Protein AF-A0A2A5B3Z5-F1 (afdb_monomer_lite)

Sequence (263 aa):
MESILREMRAYNIEHQILPGENTVINRILKHSVEMEPVYAELTSKLSECQQINLWDALLGVATFWNPEASKALREEKRKLFKLNREIAKCAKSLAMMIKERRDISEISGISAYEDYHFIHWVNRAGMKKPYYQVYVKKDINSLKSRFDLKYWPDNHEVVAAIGELAQENEVYETDSWTEELLSSSKCSTADYLRVILKAIEDRKENGPSAGLLPEGFRLSDNLLATLINCTLDLSSENLLSSENIKRSRQNIRDRKLAMKMED

Structure (mmCIF, N/CA/C/O backbone):
data_AF-A0A2A5B3Z5-F1
#
_entry.id   AF-A0A2A5B3Z5-F1
#
loop_
_atom_site.group_PDB
_atom_site.id
_atom_site.type_symbol
_atom_site.label_atom_id
_atom_site.label_alt_id
_atom_site.label_comp_id
_atom_site.label_asym_id
_atom_site.label_entity_id
_atom_site.label_seq_id
_atom_site.pdbx_PDB_ins_code
_atom_site.Cartn_x
_atom_site.Cartn_y
_atom_site.Cartn_z
_atom_site.occupancy
_atom_site.B_iso_or_equiv
_atom_site.auth_seq_id
_atom_site.auth_comp_id
_atom_site.auth_asym_id
_atom_site.auth_atom_id
_atom_site.pdbx_PDB_model_num
ATOM 1 N N . MET A 1 1 ? -23.734 -2.721 21.392 1.00 79.50 1 MET A N 1
ATOM 2 C CA . MET A 1 1 ? -22.390 -2.635 20.779 1.00 79.50 1 MET A CA 1
ATOM 3 C C . MET A 1 1 ? -21.788 -4.004 20.474 1.00 79.50 1 MET A C 1
ATOM 5 O O . MET A 1 1 ? -21.434 -4.229 19.329 1.00 79.50 1 MET A O 1
ATOM 9 N N . GLU A 1 2 ? -21.681 -4.933 21.434 1.00 89.12 2 GLU A N 1
ATOM 10 C CA . GLU A 1 2 ? -21.174 -6.291 21.136 1.00 89.12 2 GLU A CA 1
ATOM 11 C C . GLU A 1 2 ? -22.054 -7.039 20.111 1.00 89.12 2 GLU A C 1
ATOM 13 O O . GLU A 1 2 ? -21.542 -7.766 19.263 1.00 89.12 2 GLU A O 1
ATOM 18 N N . SER A 1 3 ? -23.373 -6.802 20.136 1.00 92.44 3 SER A N 1
ATOM 19 C CA . SER A 1 3 ? -24.327 -7.297 19.130 1.00 92.44 3 SER A CA 1
ATOM 20 C C . SER A 1 3 ? -23.938 -6.911 17.701 1.00 92.44 3 SER A C 1
ATOM 22 O O . SER A 1 3 ? -23.924 -7.777 16.836 1.00 92.44 3 SER A O 1
ATOM 24 N N . ILE A 1 4 ? -23.510 -5.661 17.485 1.00 93.06 4 ILE A N 1
ATOM 25 C CA . ILE A 1 4 ? -23.076 -5.152 16.175 1.00 93.06 4 ILE A CA 1
ATOM 26 C C . ILE A 1 4 ? -21.912 -5.992 15.640 1.00 93.06 4 ILE A C 1
ATOM 28 O O . ILE A 1 4 ? -21.943 -6.435 14.499 1.00 93.06 4 ILE A O 1
ATOM 32 N N . LEU A 1 5 ? -20.908 -6.291 16.473 1.00 94.19 5 LEU A N 1
ATOM 33 C CA . LEU A 1 5 ? -19.776 -7.134 16.065 1.00 94.19 5 LEU A CA 1
ATOM 34 C C . LEU A 1 5 ? -20.216 -8.564 15.712 1.00 94.19 5 LEU A C 1
ATOM 36 O O . LEU A 1 5 ? -19.692 -9.165 14.773 1.00 94.19 5 LEU A O 1
ATOM 40 N N . ARG A 1 6 ? -21.185 -9.118 16.449 1.00 95.94 6 ARG A N 1
ATOM 41 C CA . ARG A 1 6 ? -21.745 -10.450 16.170 1.00 95.94 6 ARG A CA 1
ATOM 42 C C . ARG A 1 6 ? -22.527 -10.467 14.854 1.00 95.94 6 ARG A C 1
ATOM 44 O O . ARG A 1 6 ? -22.373 -11.416 14.091 1.00 95.94 6 ARG A O 1
ATOM 51 N N . GLU A 1 7 ? -23.299 -9.422 14.577 1.00 95.81 7 GLU A N 1
ATOM 52 C CA . GLU A 1 7 ? -24.050 -9.244 13.331 1.00 95.81 7 GLU A CA 1
ATOM 53 C C . GLU A 1 7 ? -23.120 -9.047 12.130 1.00 95.81 7 GLU A C 1
ATOM 55 O O . GLU A 1 7 ? -23.255 -9.763 11.141 1.00 95.81 7 GLU A O 1
ATOM 60 N N . MET A 1 8 ? -22.111 -8.173 12.240 1.00 93.88 8 MET A N 1
ATOM 61 C CA . MET A 1 8 ? -21.090 -7.980 11.200 1.00 93.88 8 MET A CA 1
ATOM 62 C C . MET A 1 8 ? -20.370 -9.293 10.873 1.00 93.88 8 MET A C 1
ATOM 64 O O . MET A 1 8 ? -20.216 -9.654 9.707 1.00 93.88 8 MET A O 1
ATOM 68 N N . ARG A 1 9 ? -19.983 -10.066 11.898 1.00 96.62 9 ARG A N 1
ATOM 69 C CA . ARG A 1 9 ? -19.374 -11.387 11.695 1.00 96.62 9 ARG A CA 1
ATOM 70 C C . ARG A 1 9 ? -20.329 -12.363 11.008 1.00 96.62 9 ARG A C 1
ATOM 72 O O . ARG A 1 9 ? -19.894 -13.108 10.132 1.00 96.62 9 ARG A O 1
ATOM 79 N N . ALA A 1 10 ? -21.597 -12.407 11.419 1.00 96.31 10 ALA A N 1
ATOM 80 C CA . ALA A 1 10 ? -22.592 -13.289 10.811 1.00 96.31 10 ALA A CA 1
ATOM 81 C C . ALA A 1 10 ? -22.783 -12.956 9.324 1.00 96.31 10 ALA A C 1
ATOM 83 O O . ALA A 1 10 ? -22.694 -13.855 8.489 1.00 96.31 10 ALA A O 1
ATOM 84 N N . TYR A 1 11 ? -22.918 -11.668 9.003 1.00 95.69 11 TYR A N 1
ATOM 85 C CA . TYR A 1 11 ? -23.004 -11.167 7.635 1.00 95.69 11 TYR A CA 1
ATOM 86 C C . TYR 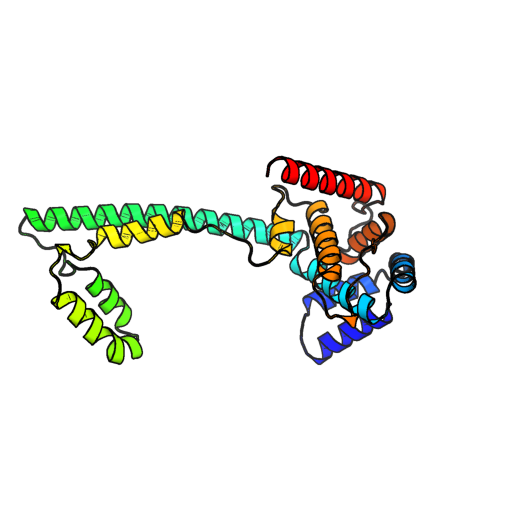A 1 11 ? -21.784 -11.573 6.794 1.00 95.69 11 TYR A C 1
ATOM 88 O O . TYR A 1 11 ? -21.941 -12.129 5.706 1.00 95.69 11 TYR A O 1
ATOM 96 N N . ASN A 1 12 ? -20.569 -11.374 7.319 1.00 96.00 12 ASN A N 1
ATOM 97 C CA . ASN A 1 12 ? -19.326 -11.743 6.637 1.00 96.00 12 ASN A CA 1
ATOM 98 C C . ASN A 1 12 ? -19.231 -13.254 6.360 1.00 96.00 12 ASN A C 1
ATOM 100 O O . ASN A 1 12 ? -18.762 -13.659 5.297 1.00 96.00 12 ASN A O 1
ATOM 104 N N . ILE A 1 13 ? -19.670 -14.097 7.304 1.00 96.19 13 ILE A N 1
ATOM 105 C CA . ILE A 1 13 ? -19.690 -15.560 7.140 1.00 96.19 13 ILE A CA 1
ATOM 106 C C . ILE A 1 13 ? -20.710 -15.977 6.078 1.00 96.19 13 ILE A C 1
ATOM 108 O O . ILE A 1 13 ? -20.376 -16.781 5.209 1.00 96.19 13 ILE A O 1
ATOM 112 N N . GLU A 1 14 ? -21.925 -15.431 6.136 1.00 97.25 14 GLU A N 1
ATOM 113 C CA . GLU A 1 14 ? -22.999 -15.727 5.182 1.00 97.25 14 GLU A CA 1
ATOM 114 C C . GLU A 1 14 ? -22.586 -15.390 3.743 1.00 97.25 14 GLU A C 1
ATOM 116 O O . GLU A 1 14 ? -22.799 -16.188 2.831 1.00 97.25 14 GLU A O 1
ATOM 121 N N . HIS A 1 15 ? -21.913 -14.252 3.553 1.00 96.12 15 HIS A N 1
ATOM 122 C CA . HIS A 1 15 ? -21.488 -13.765 2.239 1.00 96.12 15 HIS A CA 1
ATOM 123 C C . HIS A 1 15 ? -20.088 -14.240 1.821 1.00 96.12 15 HIS A C 1
ATOM 125 O O . HIS A 1 15 ? -19.652 -13.938 0.713 1.00 96.12 15 HIS A O 1
ATOM 131 N N . GLN A 1 16 ? -19.385 -14.994 2.674 1.00 94.69 16 GLN A N 1
ATOM 132 C CA . GLN A 1 16 ? -18.024 -15.495 2.433 1.00 94.69 16 GLN A CA 1
ATOM 133 C C . GLN A 1 16 ? -16.994 -14.390 2.139 1.00 94.69 16 GLN A C 1
ATOM 135 O O . GLN A 1 16 ? -16.102 -14.547 1.303 1.00 94.69 16 GLN A O 1
ATOM 140 N N . ILE A 1 17 ? -17.093 -13.270 2.855 1.00 94.44 17 ILE A N 1
ATOM 141 C CA . ILE A 1 17 ? -16.206 -12.111 2.708 1.00 94.44 17 ILE A CA 1
ATOM 142 C C . ILE A 1 17 ? -15.421 -11.833 3.995 1.00 94.44 17 ILE A C 1
ATOM 144 O O . ILE A 1 17 ? -15.750 -12.332 5.071 1.00 94.44 17 ILE A O 1
ATOM 148 N N . LEU A 1 18 ? -14.356 -11.033 3.867 1.00 92.62 18 LEU A N 1
ATOM 149 C CA . LEU A 1 18 ? -13.591 -10.449 4.980 1.00 92.62 18 LEU A CA 1
ATOM 150 C C . LEU A 1 18 ? -13.210 -11.452 6.102 1.00 92.62 18 LEU A C 1
ATOM 152 O O . LEU A 1 18 ? -13.419 -11.187 7.290 1.00 92.62 18 LEU A O 1
ATOM 156 N N . PRO A 1 19 ? -12.589 -12.608 5.776 1.00 93.19 19 PRO A N 1
ATOM 157 C CA . PRO A 1 19 ? -12.195 -13.598 6.786 1.00 93.19 19 PRO A CA 1
ATOM 158 C C . PRO A 1 19 ? -11.164 -13.054 7.793 1.00 93.19 19 PRO A C 1
ATOM 160 O O . PRO A 1 19 ? -11.113 -13.504 8.942 1.00 93.19 19 PRO A O 1
ATOM 163 N N . GLY A 1 20 ? -10.361 -12.067 7.380 1.00 93.56 20 GLY A N 1
ATOM 164 C CA . GLY A 1 20 ? -9.430 -11.359 8.257 1.00 93.56 20 GLY A CA 1
ATOM 165 C C . GLY A 1 20 ? -10.151 -10.579 9.359 1.00 93.56 20 GLY A C 1
ATOM 166 O O . GLY A 1 20 ? -9.833 -10.753 10.535 1.00 93.56 20 GLY A O 1
ATOM 167 N N . GLU A 1 21 ? -11.198 -9.829 9.011 1.00 95.62 21 GLU A N 1
ATOM 168 C CA . GLU A 1 21 ? -12.002 -9.104 9.999 1.00 95.62 21 GLU A CA 1
ATOM 169 C C . GLU A 1 21 ? -12.710 -10.057 10.955 1.00 95.62 21 GLU A C 1
ATOM 171 O O . GLU A 1 21 ? -12.712 -9.824 12.159 1.00 95.62 21 GLU A O 1
ATOM 176 N N . ASN A 1 22 ? -13.218 -11.192 10.465 1.00 96.12 22 ASN A N 1
ATOM 177 C CA . ASN A 1 22 ? -13.805 -12.220 11.331 1.00 96.12 22 ASN A CA 1
ATOM 178 C C . ASN A 1 22 ? -12.811 -12.729 12.387 1.00 96.12 22 ASN A C 1
ATOM 180 O O . ASN A 1 22 ? -13.204 -13.027 13.516 1.00 96.12 22 ASN A O 1
ATOM 184 N N . THR A 1 23 ? -11.521 -12.802 12.047 1.00 95.69 23 THR A N 1
ATOM 185 C CA . THR A 1 23 ? -10.463 -13.169 12.998 1.00 95.69 23 THR A CA 1
ATOM 186 C C . THR A 1 23 ? -10.298 -12.098 14.074 1.00 95.69 23 THR A C 1
ATOM 188 O O . THR A 1 23 ? -10.233 -12.432 15.258 1.00 95.69 23 THR A O 1
ATOM 191 N N . VAL A 1 24 ? -10.290 -10.820 13.689 1.00 96.38 24 VAL A N 1
ATOM 192 C CA . VAL A 1 24 ? -10.236 -9.695 14.634 1.00 96.38 24 VAL A CA 1
ATOM 193 C C . VAL A 1 24 ? -11.479 -9.669 15.525 1.00 96.38 24 VAL A C 1
ATOM 195 O O . VAL A 1 24 ? -11.344 -9.589 16.744 1.00 96.38 24 VAL A O 1
ATOM 198 N N . ILE A 1 25 ? -12.678 -9.815 14.955 1.00 96.62 25 ILE A N 1
ATOM 199 C CA . ILE A 1 25 ? -13.934 -9.854 15.714 1.00 96.62 25 ILE A CA 1
ATOM 200 C C . ILE A 1 25 ? -13.886 -10.970 16.761 1.00 96.62 25 ILE A C 1
ATOM 202 O O . ILE A 1 25 ? -14.224 -10.740 17.918 1.00 96.62 25 ILE A O 1
ATOM 206 N N . ASN A 1 26 ? -13.414 -12.166 16.399 1.00 95.81 26 ASN A N 1
ATOM 207 C CA . ASN A 1 26 ? -13.285 -13.268 17.353 1.00 95.81 26 ASN A CA 1
ATOM 208 C C . ASN A 1 26 ? -12.329 -12.944 18.512 1.00 95.81 26 ASN A C 1
ATOM 210 O O . ASN A 1 26 ? -12.625 -13.316 19.646 1.00 95.81 26 ASN A O 1
ATOM 214 N N . ARG A 1 27 ? -11.214 -12.245 18.255 1.00 94.75 27 ARG A N 1
ATOM 215 C CA . ARG A 1 27 ? -10.295 -11.785 19.315 1.00 94.75 27 ARG A CA 1
ATOM 216 C C . ARG A 1 27 ? -10.983 -10.791 20.244 1.00 94.75 27 ARG A C 1
ATOM 218 O O . ARG A 1 27 ? -10.942 -10.969 21.454 1.00 94.75 27 ARG A O 1
ATOM 225 N N . ILE A 1 28 ? -11.673 -9.800 19.683 1.00 95.69 28 ILE A N 1
ATOM 226 C CA . ILE A 1 28 ? -12.411 -8.798 20.460 1.00 95.69 28 ILE A CA 1
ATOM 227 C C . ILE A 1 28 ? -13.493 -9.468 21.325 1.00 95.69 28 ILE A C 1
ATOM 229 O O . ILE A 1 28 ? -13.596 -9.180 22.512 1.00 95.69 28 ILE A O 1
ATOM 233 N N . LEU A 1 29 ? -14.269 -10.399 20.757 1.00 95.00 29 LEU A N 1
ATOM 234 C CA . LEU A 1 29 ? -15.324 -11.121 21.478 1.00 95.00 29 LEU A CA 1
ATOM 235 C C . LEU A 1 29 ? -14.780 -12.063 22.562 1.00 95.00 29 LEU A C 1
ATOM 237 O O . LEU A 1 29 ? -15.486 -12.342 23.526 1.00 95.00 29 LEU A O 1
ATOM 241 N N . LYS A 1 30 ? -13.548 -12.564 22.418 1.00 95.38 30 LYS A N 1
ATOM 242 C CA . LYS A 1 30 ? -12.872 -13.359 23.454 1.00 95.38 30 LYS A CA 1
ATOM 243 C C . LYS A 1 30 ? -12.512 -12.509 24.680 1.00 95.38 30 LYS A C 1
ATOM 245 O O . LYS A 1 30 ? -12.544 -13.032 25.788 1.00 95.38 30 LYS A O 1
ATOM 250 N N . HIS A 1 31 ? -12.220 -11.225 24.472 1.00 93.50 31 HIS A N 1
ATOM 251 C CA . HIS A 1 31 ? -11.896 -10.230 25.505 1.00 93.50 31 HIS A CA 1
ATOM 252 C C . HIS A 1 31 ? -13.101 -9.330 25.830 1.00 93.50 31 HIS A C 1
ATOM 254 O O . HIS A 1 31 ? -12.982 -8.112 25.971 1.00 93.50 31 HIS A O 1
ATOM 260 N N . SER A 1 32 ? -14.309 -9.908 25.865 1.00 91.19 32 SER A N 1
ATOM 261 C CA . SER A 1 32 ? -15.554 -9.138 26.004 1.00 91.19 32 SER A CA 1
ATOM 262 C C . SER A 1 32 ? -15.628 -8.356 27.318 1.00 91.19 32 SER A C 1
ATOM 264 O O . SER A 1 32 ? -16.177 -7.257 27.336 1.00 91.19 32 SER A O 1
ATOM 266 N N . VAL A 1 33 ? -15.059 -8.903 28.398 1.00 92.81 33 VAL A N 1
ATOM 267 C CA . VAL A 1 33 ? -15.039 -8.273 29.727 1.00 92.81 33 VAL A CA 1
ATOM 268 C C . VAL A 1 33 ? -14.140 -7.040 29.714 1.00 92.81 33 VAL A C 1
ATOM 270 O O . VAL A 1 33 ? -14.543 -5.969 30.156 1.00 92.81 33 VAL A O 1
ATOM 273 N N . GLU A 1 34 ? -12.942 -7.154 29.144 1.00 93.88 34 GLU A N 1
ATOM 274 C CA . GLU A 1 34 ? -12.013 -6.035 28.992 1.00 93.88 34 GLU A CA 1
ATOM 275 C C . GLU A 1 34 ? -12.595 -4.937 28.094 1.00 93.88 34 GLU A C 1
ATOM 277 O O . GLU A 1 34 ? -12.359 -3.752 28.330 1.00 93.88 34 GLU A O 1
ATOM 282 N N . MET A 1 35 ? -13.379 -5.321 27.083 1.00 95.25 35 MET A N 1
ATOM 283 C CA . MET A 1 35 ? -13.998 -4.416 26.113 1.00 95.25 35 MET A CA 1
ATOM 284 C C . MET A 1 35 ? -15.285 -3.736 26.601 1.00 95.25 35 MET A C 1
ATOM 286 O O . MET A 1 35 ? -15.705 -2.748 25.993 1.00 95.25 35 MET A O 1
ATOM 290 N N . GLU A 1 36 ? -15.895 -4.194 27.695 1.00 94.75 36 GLU A N 1
ATOM 291 C CA . GLU A 1 36 ? -17.110 -3.605 28.274 1.00 94.75 36 GLU A CA 1
ATOM 292 C C . GLU A 1 36 ? -17.041 -2.071 28.436 1.00 94.75 36 GLU A C 1
ATOM 294 O O . GLU A 1 36 ? -17.930 -1.379 27.922 1.00 94.75 36 GLU A O 1
ATOM 299 N N . PRO A 1 37 ? -15.992 -1.480 29.049 1.00 94.25 37 PRO A N 1
ATOM 300 C CA . PRO A 1 37 ? -15.905 -0.029 29.173 1.00 94.25 37 PRO A CA 1
ATOM 301 C C . PRO A 1 37 ? -15.782 0.677 27.813 1.00 94.25 37 PRO A C 1
ATOM 303 O O . PRO A 1 37 ? -16.323 1.772 27.650 1.00 94.25 37 PRO A O 1
ATOM 306 N N . VAL A 1 38 ? -15.137 0.053 26.816 1.00 94.94 38 VAL A N 1
ATOM 307 C CA . VAL A 1 38 ? -15.048 0.596 25.447 1.00 94.94 38 VAL A CA 1
ATOM 308 C C . VAL A 1 38 ? -16.441 0.648 24.823 1.00 94.94 38 VAL A C 1
ATOM 310 O O . VAL A 1 38 ? -16.845 1.679 24.286 1.00 94.94 38 VAL A O 1
ATOM 313 N N . TYR A 1 39 ? -17.207 -0.437 24.937 1.00 94.81 39 TYR A N 1
ATOM 314 C CA . TYR A 1 39 ? -18.579 -0.499 24.442 1.00 94.81 39 TYR A CA 1
ATOM 315 C C . TYR A 1 39 ? -19.486 0.534 25.113 1.00 94.81 39 TYR A C 1
ATOM 317 O O . TYR A 1 39 ? -20.298 1.159 24.427 1.00 94.81 39 TYR A O 1
ATOM 325 N N . ALA A 1 40 ? -19.336 0.750 26.421 1.00 94.62 40 ALA A N 1
ATOM 326 C CA . ALA A 1 40 ? -20.101 1.749 27.160 1.00 94.62 40 ALA A CA 1
ATOM 327 C C . ALA A 1 40 ? -19.778 3.188 26.705 1.00 94.62 40 ALA A C 1
ATOM 329 O O . ALA A 1 40 ? -20.692 3.974 26.439 1.00 94.62 40 ALA A O 1
ATOM 330 N N . GLU A 1 41 ? -18.494 3.539 26.542 1.00 93.75 41 GLU A N 1
ATOM 331 C CA . GLU A 1 41 ? -18.095 4.867 26.042 1.00 93.75 41 GLU A CA 1
ATOM 332 C C . GLU A 1 41 ? -18.602 5.105 24.613 1.00 93.75 41 GLU A C 1
ATOM 334 O O . GLU A 1 41 ? -19.121 6.179 24.315 1.00 93.75 41 GLU A O 1
ATOM 339 N N . LEU A 1 42 ? -18.505 4.108 23.734 1.00 93.94 42 LEU A N 1
ATOM 340 C CA . LEU A 1 42 ? -18.994 4.239 22.364 1.00 93.94 42 LEU A CA 1
ATOM 341 C C . LEU A 1 42 ? -20.521 4.371 22.309 1.00 93.94 42 LEU A C 1
ATOM 343 O O . LEU A 1 42 ? -21.024 5.263 21.631 1.00 93.94 42 LEU A O 1
ATOM 347 N N . THR A 1 43 ? -21.255 3.558 23.074 1.00 94.12 43 THR A N 1
ATOM 348 C CA . THR A 1 43 ? -22.729 3.603 23.106 1.00 94.12 43 THR A CA 1
ATOM 349 C C . THR A 1 43 ? -23.250 4.924 23.677 1.00 94.12 43 THR A C 1
ATOM 351 O O . THR A 1 43 ? -24.266 5.436 23.218 1.00 94.12 43 THR A O 1
ATOM 354 N N . SER A 1 44 ? -22.546 5.510 24.651 1.00 94.44 44 SER A N 1
ATOM 355 C CA . SER A 1 44 ? -22.924 6.809 25.232 1.00 94.44 44 SER A CA 1
ATOM 356 C C . SER A 1 44 ? -22.637 8.009 24.323 1.00 94.44 44 SER A C 1
ATOM 358 O O . SER A 1 44 ? -23.235 9.066 24.516 1.00 94.44 44 SER A O 1
ATOM 360 N N . LYS A 1 45 ? -21.732 7.871 23.344 1.00 94.31 45 LYS A N 1
ATOM 361 C CA . LYS A 1 45 ? -21.285 8.978 22.481 1.00 94.31 45 LYS A CA 1
ATOM 362 C C . LYS A 1 45 ? -21.787 8.902 21.043 1.00 94.31 45 LYS A C 1
ATOM 364 O O . LYS A 1 45 ? -21.759 9.927 20.366 1.00 94.31 45 LYS A O 1
ATOM 369 N N . LEU A 1 46 ? -22.177 7.722 20.562 1.00 95.38 46 LEU A N 1
ATOM 370 C CA . LEU A 1 46 ? -22.453 7.468 19.147 1.00 95.38 46 LEU A CA 1
ATOM 371 C C . LEU A 1 46 ? -23.806 6.786 18.938 1.00 95.38 46 LEU A C 1
ATOM 373 O O . LEU A 1 46 ? -24.176 5.873 19.678 1.00 95.38 46 LEU A O 1
ATOM 377 N N . SER A 1 47 ? -24.503 7.171 17.868 1.00 94.44 47 SER A N 1
ATOM 378 C CA . SER A 1 47 ? -25.665 6.435 17.359 1.00 94.44 47 SER A CA 1
ATOM 379 C C . SER A 1 47 ? -25.253 5.084 16.770 1.00 94.44 47 SER A C 1
ATOM 381 O O . SER A 1 47 ? -24.095 4.875 16.420 1.00 94.44 47 SER A O 1
ATOM 383 N N . GLU A 1 48 ? -26.196 4.163 16.590 1.00 92.81 48 GLU A N 1
ATOM 384 C CA . GLU A 1 48 ? -25.911 2.841 16.017 1.00 92.81 48 GLU A CA 1
ATOM 385 C C . GLU A 1 48 ? -25.268 2.910 14.617 1.00 92.81 48 GLU A C 1
ATOM 387 O O . GLU A 1 48 ? -24.280 2.228 14.355 1.00 92.81 48 GLU A O 1
ATOM 392 N N . CYS A 1 49 ? -25.732 3.810 13.742 1.00 92.62 49 CYS A N 1
ATOM 393 C CA . CYS A 1 49 ? -25.118 4.021 12.423 1.00 92.62 49 CYS A CA 1
ATOM 394 C C . CYS A 1 49 ? -23.662 4.510 12.526 1.00 92.62 49 CYS A C 1
ATOM 396 O O . CYS A 1 49 ? -22.800 4.072 11.764 1.00 92.62 49 CYS A O 1
ATOM 398 N N . GLN A 1 50 ? -23.370 5.394 13.484 1.00 94.94 50 GLN A N 1
ATOM 399 C CA . GLN A 1 50 ? -22.011 5.875 13.751 1.00 94.94 50 GLN A CA 1
ATOM 400 C C . GLN A 1 50 ? -21.124 4.777 14.351 1.00 94.94 50 GLN A C 1
ATOM 402 O O . GLN A 1 50 ? -19.946 4.679 14.017 1.00 94.94 50 GLN A O 1
ATOM 407 N N . GLN A 1 51 ? -21.693 3.931 15.211 1.00 94.50 51 GLN A N 1
ATOM 408 C CA . GLN A 1 51 ? -21.026 2.765 15.784 1.00 94.50 51 GLN A CA 1
ATOM 409 C C . GLN A 1 51 ? -20.626 1.757 14.698 1.00 94.50 51 GLN A C 1
ATOM 411 O O . GLN A 1 51 ? -19.483 1.306 14.694 1.00 94.50 51 GLN A O 1
ATOM 416 N N . ILE A 1 52 ? -21.528 1.444 13.760 1.00 93.69 52 ILE A N 1
ATOM 417 C CA . ILE A 1 52 ? -21.249 0.566 12.610 1.00 93.69 52 ILE A CA 1
ATOM 418 C C . ILE A 1 52 ? -20.130 1.159 11.747 1.00 93.69 52 ILE A C 1
ATOM 420 O O . ILE A 1 52 ? -19.155 0.474 11.450 1.00 93.69 52 ILE A O 1
ATOM 424 N N . ASN A 1 53 ? -20.229 2.447 11.401 1.00 94.31 53 ASN A N 1
ATOM 425 C CA . ASN A 1 53 ? -19.226 3.133 10.583 1.00 94.31 53 ASN A CA 1
ATOM 426 C C . ASN A 1 53 ? -17.836 3.163 11.250 1.00 94.31 53 ASN A C 1
ATOM 428 O O . ASN A 1 53 ? -16.814 3.007 10.582 1.00 94.31 53 ASN A O 1
ATOM 432 N N . LEU A 1 54 ? -17.784 3.344 12.574 1.00 95.12 54 LEU A N 1
ATOM 433 C CA . LEU A 1 54 ? -16.535 3.275 13.327 1.00 95.12 54 LEU A CA 1
ATOM 434 C C . LEU A 1 54 ? -15.971 1.849 13.355 1.00 95.12 54 LEU A C 1
ATOM 436 O O . LEU A 1 54 ? -14.769 1.680 13.166 1.00 95.12 54 LEU A O 1
ATOM 440 N N . TRP A 1 55 ? -16.805 0.831 13.584 1.00 94.75 55 TRP A N 1
ATOM 441 C CA . TRP A 1 55 ? -16.342 -0.558 13.616 1.00 94.75 55 TRP A CA 1
ATOM 442 C C . TRP A 1 55 ? -15.819 -1.038 12.271 1.00 94.75 55 TRP A C 1
ATOM 444 O O . TRP A 1 55 ? -14.768 -1.669 12.254 1.00 94.75 55 TRP A O 1
ATOM 454 N N . ASP A 1 56 ? -16.480 -0.687 11.170 1.00 93.75 56 ASP A N 1
ATOM 455 C CA . ASP A 1 56 ? -15.981 -0.922 9.810 1.00 93.75 56 ASP A CA 1
ATOM 456 C C . ASP A 1 56 ? -14.540 -0.402 9.653 1.00 93.75 56 ASP A C 1
ATOM 458 O O . ASP A 1 56 ? -13.631 -1.129 9.255 1.00 93.75 56 ASP A O 1
ATOM 462 N N . ALA A 1 57 ? -14.283 0.829 10.107 1.00 94.81 57 ALA A N 1
ATOM 463 C CA . ALA A 1 57 ? -12.943 1.402 10.079 1.00 94.81 57 ALA A CA 1
ATOM 464 C C . ALA A 1 57 ? -11.954 0.658 10.993 1.00 94.81 57 ALA A C 1
ATOM 466 O O . ALA A 1 57 ? -10.854 0.311 10.569 1.00 94.81 57 ALA A O 1
ATOM 467 N N . LEU A 1 58 ? -12.324 0.409 12.252 1.00 95.56 58 LEU A N 1
ATOM 468 C CA . LEU A 1 58 ? -11.432 -0.205 13.239 1.00 95.56 58 LEU A CA 1
ATOM 469 C C . LEU A 1 58 ? -11.085 -1.658 12.896 1.00 95.56 58 LEU A C 1
ATOM 471 O O . LEU A 1 58 ? -9.940 -2.069 13.091 1.00 95.56 58 LEU A O 1
ATOM 475 N N . LEU A 1 59 ? -12.044 -2.427 12.376 1.00 96.06 59 LEU A N 1
ATOM 476 C CA . LEU A 1 59 ? -11.824 -3.800 11.925 1.00 96.06 59 LEU A CA 1
ATOM 477 C C . LEU A 1 59 ? -10.933 -3.833 10.683 1.00 96.06 59 LEU A C 1
ATOM 479 O O . LEU A 1 59 ? -9.995 -4.634 10.648 1.00 96.06 59 LEU A O 1
ATOM 483 N N . GLY A 1 60 ? -11.144 -2.920 9.731 1.00 94.50 60 GLY A N 1
ATOM 484 C CA . GLY A 1 60 ? -10.251 -2.744 8.588 1.00 94.50 60 GLY A CA 1
ATOM 485 C C . GLY A 1 60 ? -8.818 -2.431 9.029 1.00 94.50 60 GLY A C 1
ATOM 486 O O . GLY A 1 60 ? -7.884 -3.141 8.654 1.00 94.50 60 GLY A O 1
ATOM 487 N N . VAL A 1 61 ? -8.635 -1.440 9.911 1.00 95.88 61 VAL A N 1
ATOM 488 C CA . VAL A 1 61 ? -7.319 -1.069 10.468 1.00 95.88 61 VAL A CA 1
ATOM 489 C C . VAL A 1 61 ? -6.640 -2.251 11.165 1.00 95.88 61 VAL A C 1
ATOM 491 O O . VAL A 1 61 ? -5.483 -2.559 10.873 1.00 95.88 61 VAL A O 1
ATOM 494 N N . ALA A 1 62 ? -7.356 -2.959 12.039 1.00 95.62 62 ALA A N 1
ATOM 495 C CA . ALA A 1 62 ? -6.841 -4.130 12.748 1.00 95.62 62 ALA A CA 1
ATOM 496 C C . ALA A 1 62 ? -6.484 -5.300 11.819 1.00 95.62 62 ALA A C 1
ATOM 498 O O . ALA A 1 62 ? -5.574 -6.082 12.108 1.00 95.62 62 ALA A O 1
ATOM 499 N N . THR A 1 63 ? -7.184 -5.423 10.696 1.00 94.88 63 THR A N 1
ATOM 500 C CA . THR A 1 63 ? -6.973 -6.512 9.744 1.00 94.88 63 THR A CA 1
ATOM 501 C C . THR A 1 63 ? -5.802 -6.224 8.812 1.00 94.88 63 THR A C 1
ATOM 503 O O . THR A 1 63 ? -4.925 -7.075 8.668 1.00 94.88 63 THR A O 1
ATOM 506 N N . PHE A 1 64 ? -5.754 -5.032 8.211 1.00 93.69 64 PHE A N 1
ATOM 507 C CA . PHE A 1 64 ? -4.838 -4.738 7.104 1.00 93.69 64 PHE A CA 1
ATOM 508 C C . PHE A 1 64 ? -3.674 -3.799 7.468 1.00 93.69 64 PHE A C 1
ATOM 510 O O . PHE A 1 64 ? -2.671 -3.795 6.763 1.00 93.69 64 PHE A O 1
ATOM 517 N N . TRP A 1 65 ? -3.744 -3.057 8.582 1.00 94.88 65 TRP A N 1
ATOM 518 C CA . TRP A 1 65 ? -2.696 -2.110 9.014 1.00 94.88 65 TRP A CA 1
ATOM 519 C C . TRP A 1 65 ? -2.101 -2.444 10.394 1.00 94.88 65 TRP A C 1
ATOM 521 O O . TRP A 1 65 ? -1.510 -1.588 11.055 1.00 94.88 65 TRP A O 1
ATOM 531 N N . ASN A 1 66 ? -2.218 -3.697 10.840 1.00 92.75 66 ASN A N 1
ATOM 532 C CA . ASN A 1 66 ? -1.590 -4.172 12.078 1.00 92.75 66 ASN A CA 1
ATOM 533 C C . ASN A 1 66 ? -0.040 -4.204 11.990 1.00 92.75 66 ASN A C 1
ATOM 535 O O . ASN A 1 66 ? 0.531 -4.035 10.909 1.00 92.75 66 ASN A O 1
ATOM 539 N N . PRO A 1 67 ? 0.683 -4.421 13.109 1.00 91.94 67 PRO A N 1
ATOM 540 C CA . PRO A 1 67 ? 2.149 -4.395 13.115 1.00 91.94 67 PRO A CA 1
ATOM 541 C C . PRO A 1 67 ? 2.825 -5.387 12.156 1.00 91.94 67 PRO A C 1
ATOM 543 O O . PRO A 1 67 ? 3.872 -5.069 11.588 1.00 91.94 67 PRO A O 1
ATOM 546 N N . GLU A 1 68 ? 2.246 -6.571 11.949 1.00 91.19 68 GLU A N 1
ATOM 547 C CA . GLU A 1 68 ? 2.786 -7.559 11.007 1.00 91.19 68 GLU A CA 1
ATOM 548 C C . GLU A 1 68 ? 2.625 -7.076 9.563 1.00 91.19 68 GLU A C 1
ATOM 550 O O . GLU A 1 68 ? 3.597 -7.072 8.803 1.00 91.19 68 GLU A O 1
ATOM 555 N N . ALA A 1 69 ? 1.436 -6.573 9.218 1.00 90.19 69 ALA A N 1
ATOM 556 C CA . ALA A 1 69 ? 1.164 -5.967 7.920 1.00 90.19 69 ALA A CA 1
ATOM 557 C C . ALA A 1 69 ? 2.058 -4.740 7.665 1.00 90.19 69 ALA A C 1
ATOM 559 O O . ALA A 1 69 ? 2.631 -4.609 6.587 1.00 90.19 69 ALA A O 1
ATOM 560 N N . SER A 1 70 ? 2.293 -3.897 8.678 1.00 91.56 70 SER A N 1
ATOM 561 C CA . SER A 1 70 ? 3.235 -2.771 8.597 1.00 91.56 70 SER A CA 1
ATOM 562 C C . SER A 1 70 ? 4.646 -3.225 8.240 1.00 91.56 70 SER A C 1
ATOM 564 O O . SER A 1 70 ? 5.291 -2.658 7.354 1.00 91.56 70 SER A O 1
ATOM 566 N N . LYS A 1 71 ? 5.139 -4.282 8.893 1.00 91.94 71 LYS A N 1
ATOM 567 C CA . LYS A 1 71 ? 6.458 -4.842 8.591 1.00 91.94 71 LYS A CA 1
ATOM 568 C C . LYS A 1 71 ? 6.527 -5.366 7.153 1.00 91.94 71 LYS A C 1
ATOM 570 O O . LYS A 1 71 ? 7.522 -5.096 6.475 1.00 91.94 71 LYS A O 1
ATOM 575 N N . ALA A 1 72 ? 5.487 -6.068 6.701 1.00 92.00 72 ALA A N 1
ATOM 576 C CA . ALA A 1 72 ? 5.391 -6.596 5.343 1.00 92.00 72 ALA A CA 1
ATOM 577 C C . ALA A 1 72 ? 5.379 -5.471 4.294 1.00 92.00 72 ALA A C 1
ATOM 579 O O . ALA A 1 72 ? 6.257 -5.444 3.433 1.00 92.00 72 ALA A O 1
ATOM 580 N N . LEU A 1 73 ? 4.500 -4.474 4.442 1.00 91.56 73 LEU A N 1
ATOM 581 C CA . LEU A 1 73 ? 4.398 -3.317 3.542 1.00 91.56 73 LEU A CA 1
ATOM 582 C C . LEU A 1 73 ? 5.722 -2.551 3.430 1.00 91.56 73 LEU A C 1
ATOM 584 O O . LEU A 1 73 ? 6.164 -2.188 2.342 1.00 91.56 73 LEU A O 1
ATOM 588 N N . ARG A 1 74 ? 6.427 -2.349 4.549 1.00 91.56 74 ARG A N 1
ATOM 589 C CA . ARG A 1 74 ? 7.757 -1.711 4.551 1.00 91.56 74 ARG A CA 1
ATOM 590 C C . ARG A 1 74 ? 8.805 -2.543 3.821 1.00 91.56 74 ARG A C 1
ATOM 592 O O . ARG A 1 74 ? 9.758 -1.997 3.263 1.00 91.56 74 ARG A O 1
ATOM 599 N N . GLU A 1 75 ? 8.714 -3.865 3.891 1.00 92.81 75 GLU A N 1
ATOM 600 C CA . GLU A 1 75 ? 9.592 -4.753 3.137 1.00 92.81 75 GLU A CA 1
ATOM 601 C C . GLU A 1 75 ? 9.280 -4.721 1.643 1.00 92.81 75 GLU A C 1
ATOM 603 O O . GLU A 1 75 ? 10.207 -4.608 0.845 1.00 92.81 75 GLU A O 1
ATOM 608 N N . GLU A 1 76 ? 8.006 -4.738 1.268 1.00 92.62 76 GLU A N 1
ATOM 609 C CA . GLU A 1 76 ? 7.554 -4.603 -0.116 1.00 92.62 76 GLU A CA 1
ATOM 610 C C . GLU A 1 76 ? 7.966 -3.257 -0.714 1.00 92.62 76 GLU A C 1
ATOM 612 O O . GLU A 1 76 ? 8.598 -3.237 -1.770 1.00 92.62 76 GLU A O 1
ATOM 617 N N . LYS A 1 77 ? 7.760 -2.145 0.006 1.00 91.50 77 LYS A N 1
ATOM 618 C CA . LYS A 1 77 ? 8.219 -0.810 -0.413 1.00 91.50 77 LYS A CA 1
ATOM 619 C C . LYS A 1 77 ? 9.734 -0.788 -0.647 1.00 91.50 77 LYS A C 1
ATOM 621 O O . LYS A 1 77 ? 10.203 -0.306 -1.676 1.00 91.50 77 LYS A O 1
ATOM 626 N N . ARG A 1 78 ? 10.529 -1.385 0.255 1.00 91.69 78 ARG A N 1
ATOM 627 C CA . ARG A 1 78 ? 11.992 -1.521 0.074 1.00 91.69 7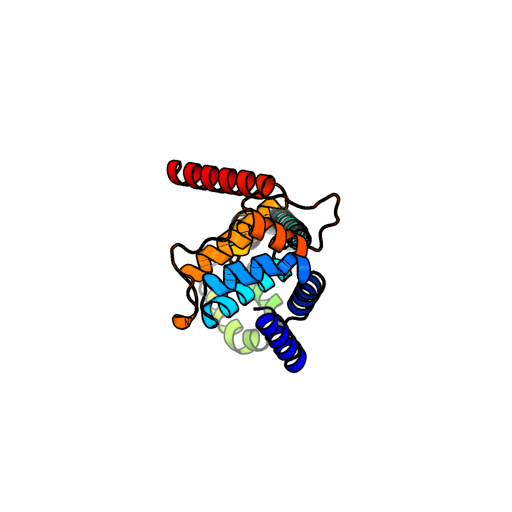8 ARG A CA 1
ATOM 628 C C . ARG A 1 78 ? 12.361 -2.396 -1.125 1.00 91.69 78 ARG A C 1
ATOM 630 O O . ARG A 1 78 ? 13.300 -2.057 -1.847 1.00 91.69 78 ARG A O 1
ATOM 637 N N . LYS A 1 79 ? 11.658 -3.514 -1.332 1.00 94.50 79 LYS A N 1
ATOM 638 C CA . LYS A 1 79 ? 11.858 -4.405 -2.486 1.00 94.50 79 LYS A CA 1
ATOM 639 C C . LYS A 1 79 ? 11.577 -3.668 -3.790 1.00 94.50 79 LYS A C 1
ATOM 641 O O . LYS A 1 79 ? 12.389 -3.771 -4.703 1.00 94.50 79 LYS A O 1
ATOM 646 N N . LEU A 1 80 ? 10.506 -2.880 -3.849 1.00 93.88 80 LEU A N 1
ATOM 647 C CA . LEU A 1 80 ? 10.144 -2.102 -5.030 1.00 93.88 80 LEU A CA 1
ATOM 648 C C . LEU A 1 80 ? 11.197 -1.035 -5.355 1.00 93.88 80 LEU A C 1
ATOM 650 O O . LEU A 1 80 ? 11.674 -0.977 -6.484 1.00 93.88 80 LEU A O 1
ATOM 654 N N . PHE A 1 81 ? 11.676 -0.280 -4.358 1.00 92.56 81 PHE A N 1
ATOM 655 C CA . PHE A 1 81 ? 12.791 0.657 -4.562 1.00 92.56 81 PHE A CA 1
ATOM 656 C C . PHE A 1 81 ? 14.063 -0.031 -5.062 1.00 92.56 81 PHE A C 1
ATOM 658 O O . PHE A 1 81 ? 14.763 0.491 -5.932 1.00 92.56 81 PHE A O 1
ATOM 665 N N . LYS A 1 82 ? 14.391 -1.200 -4.503 1.00 94.25 82 LYS A N 1
ATOM 666 C CA . LYS A 1 82 ? 15.546 -1.980 -4.950 1.00 94.25 82 LYS A CA 1
ATOM 667 C C . LYS A 1 82 ? 15.367 -2.432 -6.400 1.00 94.25 82 LYS A C 1
ATOM 669 O O . LYS A 1 82 ? 16.296 -2.274 -7.187 1.00 94.25 82 LYS A O 1
ATOM 674 N N . LEU A 1 83 ? 14.184 -2.930 -6.750 1.00 96.25 83 LEU A N 1
ATOM 675 C CA . LEU A 1 83 ? 13.864 -3.378 -8.100 1.00 96.25 83 LEU A CA 1
ATOM 676 C C . LEU A 1 83 ? 13.964 -2.228 -9.109 1.00 96.25 83 LEU A C 1
ATOM 678 O O . LEU A 1 83 ? 14.608 -2.391 -10.137 1.00 96.25 83 LEU A O 1
ATOM 682 N N . ASN A 1 84 ? 13.437 -1.045 -8.786 1.00 96.06 84 ASN A N 1
ATOM 683 C CA . ASN A 1 84 ? 13.557 0.147 -9.631 1.00 96.06 84 ASN A CA 1
ATOM 684 C C . ASN A 1 84 ? 15.024 0.528 -9.893 1.00 96.06 84 ASN A C 1
ATOM 686 O O . ASN A 1 84 ? 15.415 0.780 -11.034 1.00 96.06 84 ASN A O 1
ATOM 690 N N . ARG A 1 85 ? 15.882 0.479 -8.864 1.00 95.00 85 ARG A N 1
ATOM 691 C CA . ARG A 1 85 ? 17.332 0.708 -9.021 1.00 95.00 85 ARG A CA 1
ATOM 692 C C . ARG A 1 85 ? 18.000 -0.348 -9.904 1.00 95.00 85 ARG A C 1
ATOM 694 O O . ARG A 1 85 ? 18.886 -0.016 -10.692 1.00 95.00 85 ARG A O 1
ATOM 701 N N . GLU A 1 86 ? 17.604 -1.611 -9.766 1.00 97.25 86 GLU A N 1
ATOM 702 C CA . GLU A 1 86 ? 18.115 -2.708 -10.593 1.00 97.25 86 GLU A CA 1
ATOM 703 C C . GLU A 1 86 ? 17.670 -2.567 -12.051 1.00 97.25 86 GLU A C 1
ATOM 705 O O . GLU A 1 86 ? 18.513 -2.671 -12.941 1.00 97.25 86 GLU A O 1
ATOM 710 N N . ILE A 1 87 ? 16.397 -2.239 -12.301 1.00 97.25 87 ILE A N 1
ATOM 711 C CA . ILE A 1 87 ? 15.872 -1.936 -13.639 1.00 97.25 87 ILE A CA 1
ATOM 712 C C . ILE A 1 87 ? 16.681 -0.801 -14.266 1.00 97.25 87 ILE A C 1
ATOM 714 O O . ILE A 1 87 ? 17.184 -0.964 -15.376 1.00 97.25 87 ILE A O 1
ATOM 718 N N . ALA A 1 88 ? 16.894 0.299 -13.541 1.00 96.88 88 ALA A N 1
ATOM 719 C CA . ALA A 1 88 ? 17.670 1.432 -14.034 1.00 96.88 88 ALA A CA 1
ATOM 720 C C . ALA A 1 88 ? 19.112 1.058 -14.404 1.00 96.88 88 ALA A C 1
ATOM 722 O O . ALA A 1 88 ? 19.609 1.420 -15.473 1.00 96.88 88 ALA A O 1
ATOM 723 N N . LYS A 1 89 ? 19.789 0.282 -13.548 1.00 97.62 89 LYS A N 1
ATOM 724 C CA . LYS A 1 89 ? 21.153 -0.197 -13.811 1.00 97.62 89 LYS A CA 1
ATOM 725 C C . LYS A 1 89 ? 21.205 -1.113 -15.037 1.00 97.62 89 LYS A C 1
ATOM 727 O O . LYS A 1 89 ? 22.088 -0.952 -15.881 1.00 97.62 89 LYS A O 1
ATOM 732 N N . CYS A 1 90 ? 20.279 -2.064 -15.134 1.00 98.31 90 CYS A N 1
ATOM 733 C CA . CYS A 1 90 ? 20.200 -3.012 -16.244 1.00 98.31 90 CYS A CA 1
ATOM 734 C C . CYS A 1 90 ? 19.891 -2.303 -17.566 1.00 98.31 90 CYS A C 1
ATOM 736 O O . CYS A 1 90 ? 20.582 -2.547 -18.553 1.00 98.31 90 CYS A O 1
ATOM 738 N N . ALA A 1 91 ? 18.920 -1.388 -17.571 1.00 98.19 91 ALA A N 1
ATOM 739 C CA . ALA A 1 91 ? 18.569 -0.573 -18.728 1.00 98.19 91 ALA A CA 1
ATOM 740 C C . ALA A 1 91 ? 19.770 0.249 -19.214 1.00 98.19 91 ALA A C 1
ATOM 742 O O . ALA A 1 91 ? 20.124 0.174 -20.388 1.00 98.19 91 ALA A O 1
ATOM 743 N N . LYS A 1 92 ? 20.483 0.933 -18.308 1.00 97.81 92 LYS A N 1
ATOM 744 C CA . LYS A 1 92 ? 21.704 1.679 -18.653 1.00 97.81 92 LYS A CA 1
ATOM 745 C C . LYS A 1 92 ? 22.779 0.783 -19.270 1.00 97.81 92 LYS A C 1
ATOM 747 O O . LYS A 1 92 ? 23.366 1.136 -20.289 1.00 97.81 92 LYS A O 1
ATOM 752 N N . SER A 1 93 ? 23.041 -0.377 -18.666 1.00 98.19 93 SER A N 1
ATOM 753 C CA . SER A 1 93 ? 24.034 -1.325 -19.184 1.00 98.19 93 SER A CA 1
ATOM 754 C C . SER A 1 93 ? 23.655 -1.840 -20.571 1.00 98.19 93 SER A C 1
ATOM 756 O O . SER A 1 93 ? 24.491 -1.861 -21.471 1.00 98.19 93 SER A O 1
ATOM 758 N N . LEU A 1 94 ? 22.392 -2.226 -20.759 1.00 97.62 94 LEU A N 1
ATOM 759 C CA . LEU A 1 94 ? 21.894 -2.736 -22.030 1.00 97.62 94 LEU A CA 1
ATOM 760 C C . LEU A 1 94 ? 21.911 -1.654 -23.117 1.00 97.62 94 LEU A C 1
ATOM 762 O O . LEU A 1 94 ? 22.306 -1.941 -24.244 1.00 97.62 94 LEU A O 1
ATOM 766 N N . ALA A 1 95 ? 21.544 -0.415 -22.784 1.00 97.38 95 ALA A N 1
ATOM 767 C CA . ALA A 1 95 ? 21.622 0.718 -23.700 1.00 97.38 95 ALA A CA 1
ATOM 768 C C . ALA A 1 95 ? 23.058 0.935 -24.205 1.00 97.38 95 ALA A C 1
ATOM 770 O O . ALA A 1 95 ? 23.263 1.038 -25.413 1.00 97.38 95 ALA A O 1
ATOM 771 N N . MET A 1 96 ? 24.060 0.913 -23.313 1.00 97.69 96 MET A N 1
ATOM 772 C CA . MET A 1 96 ? 25.474 1.026 -23.706 1.00 97.69 96 MET A CA 1
ATOM 773 C C . MET A 1 96 ? 25.897 -0.099 -24.659 1.00 97.69 96 MET A C 1
ATOM 775 O O . MET A 1 96 ? 26.492 0.181 -25.694 1.00 97.69 96 MET A O 1
ATOM 779 N N . MET A 1 97 ? 25.527 -1.351 -24.368 1.00 95.88 97 MET A N 1
ATOM 780 C CA . MET A 1 97 ? 25.852 -2.494 -25.235 1.00 95.88 97 MET A CA 1
ATOM 781 C C . MET A 1 97 ? 25.160 -2.411 -26.605 1.00 95.88 97 MET A C 1
ATOM 783 O O . MET A 1 97 ? 25.746 -2.762 -27.627 1.00 95.88 97 MET A O 1
ATOM 787 N N . ILE A 1 98 ? 23.904 -1.952 -26.651 1.00 93.44 98 ILE A N 1
ATOM 788 C CA . ILE A 1 98 ? 23.168 -1.765 -27.910 1.00 93.44 98 ILE A CA 1
ATOM 789 C C . ILE A 1 98 ? 23.801 -0.651 -28.745 1.00 93.44 98 ILE A C 1
ATOM 791 O O . ILE A 1 98 ? 23.886 -0.803 -29.965 1.00 93.44 98 ILE A O 1
ATOM 795 N N . LYS A 1 99 ? 24.253 0.431 -28.100 1.00 93.31 99 LYS A N 1
ATOM 796 C CA . LYS A 1 99 ? 24.975 1.522 -28.756 1.00 93.31 99 LYS A CA 1
ATOM 797 C C . LYS A 1 99 ? 26.307 1.039 -29.327 1.00 93.31 99 LYS A C 1
ATOM 799 O O . LYS A 1 99 ? 26.520 1.163 -30.522 1.00 93.31 99 LYS A O 1
ATOM 804 N N . GLU A 1 100 ? 27.134 0.378 -28.521 1.00 92.94 100 GLU A N 1
ATOM 805 C CA . GLU A 1 100 ? 28.422 -0.166 -28.970 1.00 92.94 100 GLU A CA 1
ATOM 806 C C . GLU A 1 100 ? 28.256 -1.138 -30.150 1.00 92.94 100 GLU A C 1
ATOM 808 O O . GLU A 1 100 ? 28.966 -1.048 -31.150 1.00 92.94 100 GLU A O 1
ATOM 813 N N . ARG A 1 101 ? 27.253 -2.027 -30.093 1.00 91.19 101 ARG A N 1
ATOM 814 C CA . ARG A 1 101 ? 26.933 -2.933 -31.206 1.00 91.19 101 ARG A CA 1
ATOM 815 C C . ARG A 1 101 ? 26.578 -2.177 -32.490 1.00 91.19 101 ARG A C 1
ATOM 817 O O . ARG A 1 101 ? 26.938 -2.631 -33.580 1.00 91.19 101 ARG A O 1
ATOM 824 N N . ARG A 1 102 ? 25.840 -1.070 -32.376 1.00 88.50 102 ARG A N 1
ATOM 825 C CA . ARG A 1 102 ? 25.500 -0.211 -33.514 1.00 88.50 102 ARG A CA 1
ATOM 826 C C . ARG A 1 102 ? 26.755 0.452 -34.076 1.00 88.50 102 ARG A C 1
ATOM 828 O O . ARG A 1 102 ? 26.990 0.317 -35.271 1.00 88.50 102 ARG A O 1
ATOM 835 N N . ASP A 1 103 ? 27.561 1.078 -33.226 1.00 89.56 103 ASP A N 1
ATOM 836 C CA . ASP A 1 103 ? 28.772 1.804 -33.624 1.00 89.56 103 ASP A CA 1
ATOM 837 C C . ASP A 1 103 ? 29.757 0.875 -34.362 1.00 89.56 103 ASP A C 1
ATOM 839 O O . ASP A 1 103 ? 30.283 1.219 -35.421 1.00 89.56 103 ASP A O 1
ATOM 843 N N . ILE A 1 104 ? 29.935 -0.361 -33.874 1.00 90.00 104 ILE A N 1
ATOM 844 C CA . ILE A 1 104 ? 30.718 -1.393 -34.575 1.00 90.00 104 ILE A CA 1
ATOM 845 C C . ILE A 1 104 ? 30.113 -1.695 -35.951 1.00 90.00 104 ILE A C 1
ATOM 847 O O . ILE A 1 104 ? 30.851 -1.798 -36.933 1.00 90.00 104 ILE A O 1
ATOM 851 N N . SER A 1 105 ? 28.788 -1.840 -36.039 1.00 87.38 105 SER A N 1
ATOM 852 C CA . SER A 1 105 ? 28.115 -2.199 -37.294 1.00 87.38 105 SER A CA 1
ATOM 853 C C . SER A 1 105 ? 28.212 -1.102 -38.357 1.00 87.38 105 SER A C 1
ATOM 855 O O . SER A 1 105 ? 28.296 -1.410 -39.544 1.00 87.38 105 SER A O 1
ATOM 857 N N . GLU A 1 106 ? 28.238 0.167 -37.946 1.00 83.69 106 GLU A N 1
ATOM 858 C CA . GLU A 1 106 ? 28.374 1.310 -38.857 1.00 83.69 106 GLU A CA 1
ATOM 859 C C . GLU A 1 106 ? 29.787 1.424 -39.454 1.00 83.69 106 GLU A C 1
ATOM 861 O O . GLU A 1 106 ? 29.931 1.829 -40.607 1.00 83.69 106 GLU A O 1
ATOM 866 N N . ILE A 1 107 ? 30.828 1.039 -38.706 1.00 86.62 107 ILE A N 1
ATOM 867 C CA . ILE A 1 107 ? 32.230 1.282 -39.096 1.00 86.62 107 ILE A CA 1
ATOM 868 C C . ILE A 1 107 ? 32.897 0.041 -39.711 1.00 86.62 107 ILE A C 1
ATOM 870 O O . ILE A 1 107 ? 33.776 0.161 -40.563 1.00 86.62 107 ILE A O 1
ATOM 874 N N . SER A 1 108 ? 32.510 -1.165 -39.290 1.00 84.44 108 SER A N 1
ATOM 875 C CA . SER A 1 108 ? 33.237 -2.400 -39.635 1.00 84.44 108 SER A CA 1
ATOM 876 C C . SER A 1 108 ? 32.809 -3.064 -40.948 1.00 84.44 108 SER A C 1
ATOM 878 O O . SER A 1 108 ? 33.457 -4.013 -41.386 1.00 84.44 108 SER A O 1
ATOM 880 N N . GLY A 1 109 ? 31.700 -2.628 -41.558 1.00 79.44 109 GLY A N 1
ATOM 881 C CA . GLY A 1 109 ? 31.062 -3.348 -42.669 1.00 79.44 109 GLY A CA 1
ATOM 882 C C . GLY A 1 109 ? 30.436 -4.693 -42.262 1.00 79.44 109 GLY A C 1
ATOM 883 O O . GLY A 1 109 ? 29.936 -5.421 -43.119 1.00 79.44 109 GLY A O 1
ATOM 884 N N . ILE A 1 110 ? 30.444 -5.026 -40.965 1.00 81.88 110 ILE A N 1
ATOM 885 C CA . ILE A 1 110 ? 29.845 -6.232 -40.387 1.00 81.88 110 ILE A CA 1
ATOM 886 C C . ILE A 1 110 ? 28.548 -5.822 -39.694 1.00 81.88 110 ILE A C 1
ATOM 888 O O . ILE A 1 110 ? 28.578 -5.095 -38.709 1.00 81.88 110 ILE A O 1
ATOM 892 N N . SER A 1 111 ? 27.401 -6.312 -40.164 1.00 78.12 111 SER A N 1
ATOM 893 C CA . SER A 1 111 ? 26.123 -6.073 -39.486 1.00 78.12 111 SER A CA 1
ATOM 894 C C . SER A 1 111 ? 25.809 -7.192 -38.498 1.00 78.12 111 SER A C 1
ATOM 896 O O . SER A 1 111 ? 25.798 -8.369 -38.861 1.00 78.12 111 SER A O 1
ATOM 898 N N . ALA A 1 112 ? 25.518 -6.825 -37.249 1.00 70.25 112 ALA A N 1
ATOM 899 C CA . ALA A 1 112 ? 25.100 -7.770 -36.216 1.00 70.25 112 ALA A CA 1
ATOM 900 C C . ALA A 1 112 ? 23.571 -7.922 -36.091 1.00 70.25 112 ALA A C 1
ATOM 902 O O . ALA A 1 112 ? 23.121 -8.712 -35.257 1.00 70.25 112 ALA A O 1
ATOM 903 N N . TYR A 1 113 ? 22.755 -7.165 -36.843 1.00 66.56 113 TYR A N 1
ATOM 904 C CA . TYR A 1 113 ? 21.289 -7.238 -36.760 1.00 66.56 113 TYR A CA 1
ATOM 905 C C . TYR A 1 113 ? 20.557 -6.328 -37.768 1.00 66.56 113 TYR A C 1
ATOM 907 O O . TYR A 1 113 ? 21.096 -5.308 -38.181 1.00 66.56 113 TYR A O 1
ATOM 915 N N . GLU A 1 114 ? 19.284 -6.623 -38.069 1.00 64.19 114 GLU A N 1
ATOM 916 C CA . GLU A 1 114 ? 18.416 -5.781 -38.925 1.00 64.19 114 GLU A CA 1
ATOM 917 C C . GLU A 1 114 ? 17.553 -4.754 -38.154 1.00 64.19 114 GLU A C 1
ATOM 919 O O . GLU A 1 114 ? 16.887 -3.920 -38.770 1.00 64.19 114 GLU A O 1
ATOM 924 N N . ASP A 1 115 ? 17.538 -4.762 -36.812 1.00 70.44 115 ASP A N 1
ATOM 925 C CA . ASP A 1 115 ? 16.778 -3.756 -36.045 1.00 70.44 115 ASP A CA 1
ATOM 926 C C . ASP A 1 115 ? 17.567 -2.470 -35.869 1.00 70.44 115 ASP A C 1
ATOM 928 O O . ASP A 1 115 ? 18.169 -2.242 -34.825 1.00 70.44 115 ASP A O 1
ATOM 932 N N . TYR A 1 116 ? 17.499 -1.604 -36.874 1.00 79.19 116 TYR A N 1
ATOM 933 C CA . TYR A 1 116 ? 17.965 -0.217 -36.802 1.00 79.19 116 TYR A CA 1
ATOM 934 C C . TYR A 1 116 ? 16.898 0.746 -36.240 1.00 79.19 116 TYR A C 1
ATOM 936 O O . TYR A 1 116 ? 17.179 1.922 -36.046 1.00 79.19 116 TYR A O 1
ATOM 944 N N . HIS A 1 117 ? 15.672 0.268 -35.978 1.00 90.00 117 HIS A N 1
ATOM 945 C CA . HIS A 1 117 ? 14.562 1.090 -35.485 1.00 90.00 117 HIS A CA 1
ATOM 946 C C . HIS A 1 117 ? 13.725 0.351 -34.434 1.00 90.00 117 HIS A C 1
ATOM 948 O O . HIS A 1 117 ? 13.263 -0.767 -34.673 1.00 90.00 117 HIS A O 1
ATOM 954 N N . PHE A 1 118 ? 13.427 1.014 -33.313 1.00 92.31 118 PHE A N 1
ATOM 955 C CA . PHE A 1 118 ? 12.773 0.389 -32.153 1.00 92.31 118 PHE A CA 1
ATOM 956 C C . PHE A 1 118 ? 11.360 -0.147 -32.448 1.00 92.31 118 PHE A C 1
ATOM 958 O O . PHE A 1 118 ? 10.884 -1.062 -31.780 1.00 92.31 118 PHE A O 1
ATOM 965 N N . ILE A 1 119 ? 10.685 0.359 -33.488 1.00 93.75 119 ILE A N 1
ATOM 966 C CA . ILE A 1 119 ? 9.385 -0.147 -33.950 1.00 93.75 119 ILE A CA 1
ATOM 967 C C . ILE A 1 119 ? 9.477 -1.613 -34.379 1.00 93.75 119 ILE A C 1
ATOM 969 O O . ILE A 1 119 ? 8.495 -2.344 -34.278 1.00 93.75 119 ILE A O 1
ATOM 973 N N . HIS A 1 120 ? 10.647 -2.099 -34.795 1.00 91.88 120 HIS A N 1
ATOM 974 C CA . HIS A 1 120 ? 10.827 -3.530 -35.010 1.00 91.88 120 HIS A CA 1
ATOM 975 C C . HIS A 1 120 ? 10.711 -4.345 -33.715 1.00 91.88 120 HIS A C 1
ATOM 977 O O . HIS A 1 120 ? 10.105 -5.417 -33.730 1.00 91.88 120 HIS A O 1
ATOM 983 N N . TRP A 1 121 ? 11.202 -3.829 -32.583 1.00 93.06 121 TRP A N 1
ATOM 984 C CA . TRP A 1 121 ? 11.013 -4.468 -31.277 1.00 93.06 121 TRP A CA 1
ATOM 985 C C . TRP A 1 121 ? 9.538 -4.501 -30.889 1.00 93.06 121 TRP A C 1
ATOM 987 O O . TRP A 1 121 ? 9.042 -5.544 -30.462 1.00 93.06 121 TRP A O 1
ATOM 997 N N . VAL A 1 122 ? 8.816 -3.399 -31.121 1.00 94.25 122 VAL A N 1
ATOM 998 C CA . VAL A 1 122 ? 7.363 -3.319 -30.897 1.00 94.25 122 VAL A CA 1
ATOM 999 C C . VAL A 1 122 ? 6.624 -4.336 -31.773 1.00 94.25 122 VAL A C 1
ATOM 1001 O O . VAL A 1 122 ? 5.815 -5.115 -31.270 1.00 94.25 122 VAL A O 1
ATOM 1004 N N . ASN A 1 123 ? 6.951 -4.398 -33.067 1.00 93.88 123 ASN A N 1
ATOM 1005 C CA . ASN A 1 123 ? 6.383 -5.365 -34.005 1.00 93.88 123 ASN A CA 1
ATOM 1006 C C . ASN A 1 123 ? 6.639 -6.812 -33.565 1.00 93.88 123 ASN A C 1
ATOM 1008 O O . ASN A 1 123 ? 5.722 -7.636 -33.622 1.00 93.88 123 ASN A O 1
ATOM 1012 N N . ARG A 1 124 ? 7.863 -7.117 -33.108 1.00 93.31 124 ARG A N 1
ATOM 1013 C CA . ARG A 1 124 ? 8.247 -8.442 -32.600 1.00 93.31 124 ARG A CA 1
ATOM 1014 C C . ARG A 1 124 ? 7.462 -8.804 -31.336 1.00 93.31 124 ARG A C 1
ATOM 1016 O O . ARG A 1 124 ? 6.905 -9.898 -31.266 1.00 93.31 124 ARG A O 1
ATOM 1023 N N . ALA A 1 125 ? 7.347 -7.892 -30.370 1.00 94.56 125 ALA A N 1
ATOM 1024 C CA . ALA A 1 125 ? 6.557 -8.102 -29.152 1.00 94.56 125 ALA A CA 1
ATOM 1025 C C . ALA A 1 125 ? 5.053 -8.270 -29.450 1.00 94.56 125 ALA A C 1
ATOM 1027 O O . ALA A 1 125 ? 4.362 -9.079 -28.826 1.00 94.56 125 ALA A O 1
ATOM 1028 N N . GLY A 1 126 ? 4.550 -7.548 -30.453 1.00 95.19 126 GLY A N 1
ATOM 1029 C CA . GLY A 1 126 ? 3.156 -7.578 -30.885 1.00 95.19 126 GLY A CA 1
ATOM 1030 C C . GLY A 1 126 ? 2.759 -8.794 -31.727 1.00 95.19 126 GLY A C 1
ATOM 1031 O O . GLY A 1 126 ? 1.572 -8.949 -32.019 1.00 95.19 126 GLY A O 1
ATOM 1032 N N . MET A 1 127 ? 3.687 -9.676 -32.125 1.00 94.81 127 MET A N 1
ATOM 1033 C CA . MET A 1 127 ? 3.402 -10.813 -33.025 1.00 94.81 127 MET A CA 1
ATOM 1034 C C . MET A 1 127 ? 2.262 -11.709 -32.532 1.00 94.81 127 MET A C 1
ATOM 1036 O O . MET A 1 127 ? 1.431 -12.143 -33.323 1.00 94.81 127 MET A O 1
ATOM 1040 N N . LYS A 1 128 ? 2.193 -11.948 -31.218 1.00 96.25 128 LYS A N 1
ATOM 1041 C CA . LYS A 1 128 ? 1.177 -12.811 -30.593 1.00 96.25 128 LYS A CA 1
ATOM 1042 C C . LYS A 1 128 ? -0.090 -12.063 -30.160 1.00 96.25 128 LYS A C 1
ATOM 1044 O O . LYS A 1 128 ? -0.915 -12.635 -29.456 1.00 96.25 128 LYS A O 1
ATOM 1049 N N . LYS A 1 129 ? -0.241 -10.780 -30.507 1.00 96.50 129 LYS A N 1
ATOM 1050 C CA . LYS A 1 129 ? -1.376 -9.941 -30.092 1.00 96.50 129 LYS A CA 1
ATOM 1051 C C . LYS A 1 129 ? -2.308 -9.699 -31.291 1.00 96.50 129 LYS A C 1
ATOM 1053 O O . LYS A 1 129 ? -1.977 -8.861 -32.130 1.00 96.50 129 LYS A O 1
ATOM 1058 N N . PRO A 1 130 ? -3.474 -10.380 -31.381 1.00 95.75 130 PRO A N 1
ATOM 1059 C CA . PRO A 1 130 ? -4.361 -10.290 -32.547 1.00 95.75 130 PRO A CA 1
ATOM 1060 C C . PRO A 1 130 ? -4.787 -8.857 -32.880 1.00 95.75 130 PRO A C 1
ATOM 1062 O O . PRO A 1 130 ? -4.674 -8.432 -34.025 1.00 95.75 130 PRO A O 1
ATOM 1065 N N . TYR A 1 131 ? -5.173 -8.073 -31.869 1.00 97.38 131 TYR A N 1
ATOM 1066 C CA . TYR A 1 131 ? -5.567 -6.676 -32.063 1.00 97.38 131 TYR A CA 1
ATOM 1067 C C . TYR A 1 131 ? -4.422 -5.793 -32.570 1.00 97.38 131 TYR A C 1
ATOM 1069 O O . TYR A 1 131 ? -4.644 -4.927 -33.411 1.00 97.38 131 TYR A O 1
ATOM 1077 N N . TYR A 1 132 ? -3.187 -6.042 -32.125 1.00 97.56 132 TYR A N 1
ATOM 1078 C CA . TYR A 1 132 ? -2.032 -5.325 -32.655 1.00 97.56 132 TYR A CA 1
ATOM 1079 C C . TYR A 1 132 ? -1.814 -5.663 -34.133 1.00 97.56 132 TYR A C 1
ATOM 1081 O O . TYR A 1 132 ? -1.633 -4.756 -34.938 1.00 97.56 132 TYR A O 1
ATOM 1089 N N . GLN A 1 133 ? -1.872 -6.949 -34.505 1.00 97.44 133 GLN A N 1
ATOM 1090 C CA . GLN A 1 133 ? -1.654 -7.374 -35.892 1.00 97.44 133 GLN A CA 1
ATOM 1091 C C . GLN A 1 133 ? -2.704 -6.805 -36.852 1.00 97.44 133 GLN A C 1
ATOM 1093 O O . GLN A 1 133 ? -2.339 -6.378 -37.945 1.00 97.44 133 GLN A O 1
ATOM 1098 N N . VAL A 1 134 ? -3.979 -6.797 -36.448 1.00 96.69 134 VAL A N 1
ATOM 1099 C CA . VAL A 1 134 ? -5.091 -6.380 -37.316 1.00 96.69 134 VAL A CA 1
ATOM 1100 C C . VAL A 1 134 ? -5.248 -4.860 -37.361 1.00 96.69 134 VAL A C 1
ATOM 1102 O O . VAL A 1 134 ? -5.420 -4.312 -38.446 1.00 96.69 134 VAL A O 1
ATOM 1105 N N . TYR A 1 135 ? -5.171 -4.176 -36.215 1.00 96.88 135 TYR A N 1
ATOM 1106 C CA . TYR A 1 135 ? -5.566 -2.765 -36.123 1.00 96.88 135 TYR A CA 1
ATOM 1107 C C . TYR A 1 135 ? -4.396 -1.787 -35.985 1.00 96.88 135 TYR A C 1
ATOM 1109 O O . TYR A 1 135 ? -4.497 -0.669 -36.462 1.00 96.88 135 TYR A O 1
ATOM 1117 N N . VAL A 1 136 ? -3.283 -2.175 -35.354 1.00 97.31 136 VAL A N 1
ATOM 1118 C CA . VAL A 1 136 ? -2.219 -1.215 -34.974 1.00 97.31 136 VAL A CA 1
ATOM 1119 C C . VAL A 1 136 ? -1.004 -1.293 -35.897 1.00 97.31 136 VAL A C 1
ATOM 1121 O O . VAL A 1 136 ? -0.404 -0.280 -36.257 1.00 97.31 136 VAL A O 1
ATOM 1124 N N . LYS A 1 137 ? -0.621 -2.506 -36.301 1.00 96.88 137 LYS A N 1
ATOM 1125 C CA . LYS A 1 137 ? 0.634 -2.784 -37.008 1.00 96.88 137 LYS A CA 1
ATOM 1126 C C . LYS A 1 137 ? 0.755 -2.040 -38.335 1.00 96.88 137 LYS A C 1
ATOM 1128 O O . LYS A 1 137 ? 1.843 -1.589 -38.689 1.00 96.88 137 LYS A O 1
ATOM 1133 N N . LYS A 1 138 ? -0.331 -1.948 -39.104 1.00 96.75 138 LYS A N 1
ATOM 1134 C CA . LYS A 1 138 ? -0.305 -1.261 -40.401 1.00 96.75 138 LYS A CA 1
ATOM 1135 C C . LYS A 1 138 ? -0.005 0.226 -40.214 1.00 96.75 138 LYS A C 1
ATOM 1137 O O . LYS A 1 138 ? 0.900 0.747 -40.862 1.00 96.75 138 LYS A O 1
ATOM 1142 N N . ASP A 1 139 ? -0.700 0.865 -39.284 1.00 96.81 139 ASP A N 1
ATOM 1143 C CA . ASP A 1 139 ? -0.606 2.306 -39.066 1.00 96.81 139 ASP A CA 1
ATOM 1144 C C . ASP A 1 139 ? 0.742 2.695 -38.456 1.00 96.81 139 ASP A C 1
ATOM 1146 O O . ASP A 1 139 ? 1.380 3.640 -38.921 1.00 96.81 139 ASP A O 1
ATOM 1150 N N . ILE A 1 140 ? 1.253 1.915 -37.496 1.00 95.06 140 ILE A N 1
ATOM 1151 C CA . ILE A 1 140 ? 2.563 2.188 -36.889 1.00 95.06 140 ILE A CA 1
ATOM 1152 C C . ILE A 1 140 ? 3.713 2.021 -37.895 1.00 95.06 140 ILE A C 1
ATOM 1154 O O . ILE A 1 140 ? 4.655 2.811 -37.899 1.00 95.06 140 ILE A O 1
ATOM 1158 N N . ASN A 1 141 ? 3.618 1.042 -38.804 1.00 94.25 141 ASN A N 1
ATOM 1159 C CA . ASN A 1 141 ? 4.596 0.876 -39.878 1.00 94.25 141 ASN A CA 1
ATOM 1160 C C . ASN A 1 141 ? 4.468 1.981 -40.931 1.00 94.25 141 ASN A C 1
ATOM 1162 O O . ASN A 1 141 ? 5.483 2.458 -41.428 1.00 94.25 141 ASN A O 1
ATOM 1166 N N . SER A 1 142 ? 3.247 2.439 -41.226 1.00 95.38 142 SER A N 1
ATOM 1167 C CA . SER A 1 142 ? 3.038 3.599 -42.093 1.00 95.38 142 SER A CA 1
ATOM 1168 C C . SER A 1 142 ? 3.663 4.866 -41.505 1.00 95.38 142 SER A C 1
ATOM 1170 O O . SER A 1 142 ? 4.262 5.641 -42.247 1.00 95.38 142 SER A O 1
ATOM 1172 N N . LEU A 1 143 ? 3.553 5.083 -40.189 1.00 94.62 143 LEU A N 1
ATOM 1173 C CA . LEU A 1 143 ? 4.203 6.203 -39.503 1.00 94.62 143 LEU A CA 1
ATOM 1174 C C . LEU A 1 143 ? 5.725 6.087 -39.568 1.00 94.62 143 LEU A C 1
ATOM 1176 O O . LEU A 1 143 ? 6.379 7.055 -39.956 1.00 94.62 143 LEU A O 1
ATOM 1180 N N . LYS A 1 144 ? 6.270 4.901 -39.260 1.00 92.50 144 LYS A N 1
ATOM 1181 C CA . LYS A 1 144 ? 7.702 4.606 -39.401 1.00 92.50 144 LYS A CA 1
ATOM 1182 C C . LYS A 1 144 ? 8.203 4.956 -40.806 1.00 92.50 144 LYS A C 1
ATOM 1184 O O . LYS A 1 144 ? 9.235 5.594 -40.937 1.00 92.50 144 LYS A O 1
ATOM 1189 N N . SER A 1 145 ? 7.493 4.540 -41.855 1.00 90.56 145 SER A N 1
ATOM 1190 C CA . SER A 1 145 ? 7.904 4.784 -43.244 1.00 90.56 145 SER A CA 1
ATOM 1191 C C . SER A 1 145 ? 7.760 6.242 -43.690 1.00 90.56 145 SER A C 1
ATOM 1193 O O . SER A 1 145 ? 8.405 6.635 -44.657 1.00 90.56 145 SER A O 1
ATOM 1195 N N . ARG A 1 146 ? 6.915 7.042 -43.025 1.00 95.56 146 ARG A N 1
ATOM 1196 C CA . ARG A 1 146 ? 6.664 8.446 -43.390 1.00 95.56 146 ARG A CA 1
ATOM 1197 C C . ARG A 1 146 ? 7.793 9.386 -42.968 1.00 95.56 146 ARG A C 1
ATOM 1199 O O . ARG A 1 146 ? 7.988 10.411 -43.615 1.00 95.56 146 ARG A O 1
ATOM 1206 N N . PHE A 1 147 ? 8.493 9.071 -41.883 1.00 92.94 147 PHE A N 1
ATOM 1207 C CA . PHE A 1 147 ? 9.546 9.914 -41.321 1.00 92.94 147 PHE A CA 1
ATOM 1208 C C . PHE A 1 147 ? 10.890 9.193 -41.356 1.00 92.94 147 PHE A C 1
ATOM 1210 O O . PHE A 1 147 ? 10.972 8.013 -41.024 1.00 92.94 147 PHE A O 1
ATOM 1217 N N . ASP A 1 148 ? 11.945 9.910 -41.743 1.00 88.00 148 ASP A N 1
ATOM 1218 C CA . ASP A 1 148 ? 13.308 9.381 -41.701 1.00 88.00 148 ASP A CA 1
ATOM 1219 C C . ASP A 1 148 ? 13.816 9.208 -40.253 1.00 88.00 148 ASP A C 1
ATOM 1221 O O . ASP A 1 148 ? 13.171 9.618 -39.285 1.00 88.00 148 ASP A O 1
ATOM 1225 N N . LEU A 1 149 ? 14.983 8.575 -40.098 1.00 85.50 149 LEU A N 1
ATOM 1226 C CA . LEU A 1 149 ? 15.532 8.211 -38.788 1.00 85.50 149 LEU A CA 1
ATOM 1227 C C . LEU A 1 149 ? 15.821 9.408 -37.873 1.00 85.50 149 LEU A C 1
ATOM 1229 O O . LEU A 1 149 ? 15.856 9.215 -36.667 1.00 85.50 149 LEU A O 1
ATOM 1233 N N . LYS A 1 150 ? 15.969 10.638 -38.389 1.00 90.69 150 LYS A N 1
ATOM 1234 C CA . LYS A 1 150 ? 16.291 11.801 -37.539 1.00 90.69 150 LYS A CA 1
ATOM 1235 C C . LYS A 1 150 ? 15.110 12.266 -36.677 1.00 90.69 150 LYS A C 1
ATOM 1237 O O . LYS A 1 150 ? 15.290 13.101 -35.799 1.00 90.69 150 LYS A O 1
ATOM 1242 N N . TYR A 1 151 ? 13.905 11.768 -36.961 1.00 91.62 151 TYR A N 1
ATOM 1243 C CA . TYR A 1 151 ? 12.688 12.075 -36.206 1.00 91.62 151 TYR A CA 1
ATOM 1244 C C . TYR A 1 151 ? 12.368 11.044 -35.122 1.00 91.62 151 TYR A C 1
ATOM 1246 O O . TYR A 1 151 ? 11.426 11.247 -34.356 1.00 91.62 151 TYR A O 1
ATOM 1254 N N . TRP A 1 152 ? 13.099 9.931 -35.074 1.00 93.38 152 TRP A N 1
ATOM 1255 C CA . TRP A 1 152 ? 12.834 8.836 -34.152 1.00 93.38 152 TRP A CA 1
ATOM 1256 C C . TRP A 1 152 ? 13.988 8.686 -33.167 1.00 93.38 152 TRP A C 1
ATOM 1258 O O . TRP A 1 152 ? 15.134 8.895 -33.554 1.00 93.38 152 TRP A O 1
ATOM 1268 N N . PRO A 1 153 ? 13.709 8.291 -31.914 1.00 94.50 153 PRO A N 1
ATOM 1269 C CA . PRO A 1 153 ? 14.766 7.933 -30.988 1.00 94.50 153 PRO A CA 1
ATOM 1270 C C . PRO A 1 153 ? 15.497 6.686 -31.475 1.00 94.50 153 PRO A C 1
ATOM 1272 O O . PRO A 1 153 ? 14.909 5.761 -32.059 1.00 94.50 153 PRO A O 1
ATOM 1275 N N . ASP A 1 154 ? 16.775 6.629 -31.147 1.00 92.19 154 ASP A N 1
ATOM 1276 C CA . ASP A 1 154 ? 17.574 5.448 -31.363 1.00 92.19 154 ASP A CA 1
ATOM 1277 C C . ASP A 1 154 ? 17.178 4.328 -30.399 1.00 92.19 154 ASP A C 1
ATOM 1279 O O . ASP A 1 154 ? 16.730 4.528 -29.271 1.00 92.19 154 ASP A O 1
ATOM 1283 N N . ASN A 1 155 ? 17.430 3.093 -30.820 1.00 93.50 155 ASN A N 1
ATOM 1284 C CA . ASN A 1 155 ? 17.195 1.895 -30.018 1.00 93.50 155 ASN A CA 1
ATOM 1285 C C . ASN A 1 155 ? 17.765 1.977 -28.593 1.00 93.50 155 ASN A C 1
ATOM 1287 O O . ASN A 1 155 ? 17.106 1.587 -27.631 1.00 93.50 155 ASN A O 1
ATOM 1291 N N . HIS A 1 156 ? 19.003 2.453 -28.454 1.00 94.38 156 HIS A N 1
ATOM 1292 C CA . HIS A 1 156 ? 19.654 2.554 -27.152 1.00 94.38 156 HIS A CA 1
ATOM 1293 C C . HIS A 1 156 ? 19.037 3.654 -26.278 1.00 94.38 156 HIS A C 1
ATOM 1295 O O . HIS A 1 156 ? 18.958 3.470 -25.068 1.00 94.38 156 HIS A O 1
ATOM 1301 N N . GLU A 1 157 ? 18.546 4.742 -26.876 1.00 95.69 157 GLU A N 1
ATOM 1302 C CA . GLU A 1 157 ? 17.841 5.822 -26.175 1.00 95.69 157 GLU A CA 1
ATOM 1303 C C . GLU A 1 157 ? 16.487 5.335 -25.650 1.00 95.69 157 GLU A C 1
ATOM 1305 O O . GLU A 1 157 ? 16.156 5.569 -24.492 1.00 95.69 157 GLU A O 1
ATOM 1310 N N . VAL A 1 158 ? 15.748 4.546 -26.441 1.00 96.56 158 VAL A N 1
ATOM 1311 C CA . VAL A 1 158 ? 14.496 3.911 -25.986 1.00 96.56 158 VAL A CA 1
ATOM 1312 C C . VAL A 1 158 ? 14.738 2.986 -24.789 1.00 96.56 158 VAL A C 1
ATOM 1314 O O . VAL A 1 158 ? 13.935 2.958 -23.859 1.00 96.56 158 VAL A O 1
ATOM 1317 N N . VAL A 1 159 ? 15.845 2.234 -24.776 1.00 96.94 159 VAL A N 1
ATOM 1318 C CA . VAL A 1 159 ? 16.208 1.400 -23.617 1.00 96.94 159 VAL A CA 1
ATOM 1319 C C . VAL A 1 159 ? 16.657 2.253 -22.430 1.00 96.94 159 VAL A C 1
ATOM 1321 O O . VAL A 1 159 ? 16.290 1.935 -21.302 1.00 96.94 159 VAL A O 1
ATOM 1324 N N . ALA A 1 160 ? 17.416 3.327 -22.656 1.00 97.19 160 ALA A N 1
ATOM 1325 C CA . ALA A 1 160 ? 17.840 4.238 -21.594 1.00 97.19 160 ALA A CA 1
ATOM 1326 C C . ALA A 1 160 ? 16.636 4.878 -20.883 1.00 97.19 160 ALA A C 1
ATOM 1328 O O . ALA A 1 160 ? 16.596 4.867 -19.652 1.00 97.19 160 ALA A O 1
ATOM 1329 N N . ALA A 1 161 ? 15.613 5.287 -21.642 1.00 97.31 161 ALA A N 1
ATOM 1330 C CA . ALA A 1 161 ? 14.371 5.849 -21.112 1.00 97.31 161 ALA A CA 1
ATOM 1331 C C . ALA A 1 161 ? 13.636 4.894 -20.150 1.00 97.31 161 ALA A C 1
ATOM 1333 O O . ALA A 1 161 ? 13.033 5.339 -19.181 1.00 97.31 161 ALA A O 1
ATOM 1334 N N . ILE A 1 162 ? 13.721 3.568 -20.339 1.00 96.38 162 ILE A N 1
ATOM 1335 C CA . ILE A 1 162 ? 13.176 2.593 -19.367 1.00 96.38 162 ILE A CA 1
ATOM 1336 C C . ILE A 1 162 ? 13.862 2.749 -18.003 1.00 96.38 162 ILE A C 1
ATOM 1338 O O . ILE A 1 162 ? 13.223 2.628 -16.958 1.00 96.38 162 ILE A O 1
ATOM 1342 N N . GLY A 1 163 ? 15.173 2.992 -18.011 1.00 96.06 163 GLY A N 1
ATOM 1343 C CA . GLY A 1 163 ? 15.941 3.191 -16.792 1.00 96.06 163 GLY A CA 1
ATOM 1344 C C . GLY A 1 163 ? 15.653 4.527 -16.118 1.00 96.06 163 GLY A C 1
ATOM 1345 O O . GLY A 1 163 ? 15.561 4.559 -14.894 1.00 96.06 163 GLY A O 1
ATOM 1346 N N . GLU A 1 164 ? 15.472 5.589 -16.902 1.00 94.81 164 GLU A N 1
ATOM 1347 C CA . GLU A 1 164 ? 15.054 6.914 -16.421 1.00 94.81 164 GLU A CA 1
ATOM 1348 C C . GLU A 1 164 ? 13.673 6.837 -15.768 1.00 94.81 164 GLU A C 1
ATOM 1350 O O . GLU A 1 164 ? 13.541 7.167 -14.593 1.00 94.81 164 GLU A O 1
ATOM 1355 N N . LEU A 1 165 ? 12.689 6.236 -16.445 1.00 93.94 165 LEU A N 1
ATOM 1356 C CA . LEU A 1 165 ? 11.354 6.002 -15.885 1.00 93.94 165 LEU A CA 1
ATOM 1357 C C . LEU A 1 165 ? 11.406 5.207 -14.576 1.00 93.94 165 LEU A C 1
ATOM 1359 O O . LEU A 1 165 ? 10.671 5.497 -13.639 1.00 93.94 165 LEU A O 1
ATOM 1363 N N . ALA A 1 166 ? 12.274 4.200 -14.472 1.00 93.44 166 ALA A N 1
ATOM 1364 C CA . ALA A 1 166 ? 12.427 3.448 -13.229 1.00 93.44 166 ALA A CA 1
ATOM 1365 C C . ALA A 1 166 ? 13.037 4.285 -12.087 1.00 93.44 166 ALA A C 1
ATOM 1367 O O . ALA A 1 166 ? 12.762 4.000 -10.924 1.00 93.44 166 ALA A O 1
ATOM 1368 N N . GLN A 1 167 ? 13.860 5.294 -12.393 1.00 89.75 167 GLN A N 1
ATOM 1369 C CA . GLN A 1 167 ? 14.404 6.227 -11.399 1.00 89.75 167 GLN A CA 1
ATOM 1370 C C . GLN A 1 167 ? 13.397 7.306 -11.001 1.00 89.75 167 GLN A C 1
ATOM 1372 O O . GLN A 1 167 ? 13.337 7.656 -9.826 1.00 89.75 167 GLN A O 1
ATOM 1377 N N . GLU A 1 168 ? 12.632 7.808 -11.969 1.00 86.88 168 GLU A N 1
ATOM 1378 C CA . GLU A 1 168 ? 11.634 8.865 -11.794 1.00 86.88 168 GLU A CA 1
ATOM 1379 C C . GLU A 1 168 ? 10.349 8.366 -11.136 1.00 86.88 168 GLU A C 1
ATOM 1381 O O . GLU A 1 168 ? 9.698 9.128 -10.430 1.00 86.88 168 GLU A O 1
ATOM 1386 N N . ASN A 1 169 ? 9.977 7.098 -11.349 1.00 81.00 169 ASN A N 1
ATOM 1387 C CA . ASN A 1 169 ? 8.777 6.522 -10.755 1.00 81.00 169 ASN A CA 1
ATOM 1388 C C . ASN A 1 169 ? 8.882 6.526 -9.226 1.00 81.00 169 ASN A C 1
ATOM 1390 O O . ASN A 1 169 ? 9.500 5.646 -8.611 1.00 81.00 169 ASN A O 1
ATOM 1394 N N . GLU A 1 170 ? 8.225 7.512 -8.624 1.00 75.56 170 GLU A N 1
ATOM 1395 C CA . GLU A 1 170 ? 8.017 7.587 -7.191 1.00 75.56 170 GLU A CA 1
ATOM 1396 C C . GLU A 1 170 ? 7.165 6.403 -6.727 1.00 75.56 170 GLU A C 1
ATOM 1398 O O . GLU A 1 170 ? 6.180 6.011 -7.354 1.00 75.56 170 GLU A O 1
ATOM 1403 N N . VAL A 1 171 ? 7.559 5.813 -5.600 1.00 81.00 171 VAL A N 1
ATOM 1404 C CA . VAL A 1 171 ? 6.761 4.783 -4.938 1.00 81.00 171 VAL A CA 1
ATOM 1405 C C . VAL A 1 171 ? 5.837 5.483 -3.954 1.00 81.00 171 VAL A C 1
ATOM 1407 O O . VAL A 1 171 ? 6.269 5.829 -2.850 1.00 81.00 171 VAL A O 1
ATOM 1410 N N . TYR A 1 172 ? 4.586 5.670 -4.368 1.00 81.75 172 TYR A N 1
ATOM 1411 C CA . TYR A 1 172 ? 3.534 6.273 -3.559 1.00 81.75 172 TYR A CA 1
ATOM 1412 C C . TYR A 1 172 ? 2.587 5.224 -2.975 1.00 81.75 172 TYR A C 1
ATOM 1414 O O . TYR A 1 172 ? 2.340 4.160 -3.547 1.00 81.75 172 TYR A O 1
ATOM 1422 N N . GLU A 1 173 ? 2.068 5.539 -1.800 1.00 87.62 173 GLU A N 1
ATOM 1423 C CA . GLU A 1 173 ? 0.985 4.832 -1.144 1.00 87.62 173 GLU A CA 1
ATOM 1424 C C . GLU A 1 173 ? -0.349 5.132 -1.839 1.00 87.62 173 GLU A C 1
ATOM 1426 O O . GLU A 1 173 ? -0.627 6.258 -2.241 1.00 87.62 173 GLU A O 1
ATOM 1431 N N . THR A 1 174 ? -1.187 4.110 -1.999 1.00 83.88 174 THR A N 1
ATOM 1432 C CA . THR A 1 174 ? -2.464 4.216 -2.724 1.00 83.88 174 THR A CA 1
ATOM 1433 C C . THR A 1 174 ? -3.601 4.802 -1.890 1.00 83.88 174 THR A C 1
ATOM 1435 O O . THR A 1 174 ? -4.618 5.210 -2.446 1.00 83.88 174 THR A O 1
ATOM 1438 N N . ASP A 1 175 ? -3.457 4.808 -0.567 1.00 89.19 175 ASP A N 1
ATOM 1439 C CA . ASP A 1 175 ? -4.477 5.248 0.377 1.00 89.19 175 ASP A CA 1
ATOM 1440 C C . ASP A 1 175 ? -3.852 5.963 1.585 1.00 89.19 175 ASP A C 1
ATOM 1442 O O . ASP A 1 175 ? -2.703 5.714 1.966 1.00 89.19 175 ASP A O 1
ATOM 1446 N N . SER A 1 176 ? -4.644 6.844 2.201 1.00 91.25 176 SER A N 1
ATOM 1447 C CA . SER A 1 176 ? -4.213 7.718 3.297 1.00 91.25 176 SER A CA 1
ATOM 1448 C C . SER A 1 176 ? -3.815 6.955 4.565 1.00 91.25 176 SER A C 1
ATOM 1450 O O . SER A 1 176 ? -3.034 7.461 5.373 1.00 91.25 176 SER A O 1
ATOM 1452 N N . TRP A 1 177 ? -4.342 5.746 4.777 1.00 94.19 177 TRP A N 1
ATOM 1453 C CA . TRP A 1 177 ? -4.043 4.942 5.964 1.00 94.19 177 TRP A CA 1
ATOM 1454 C C . TRP A 1 177 ? -2.692 4.252 5.819 1.00 94.19 177 TRP A C 1
ATOM 1456 O O . TRP A 1 177 ? -1.908 4.235 6.769 1.00 94.19 177 TRP A O 1
ATOM 1466 N N . THR A 1 178 ? -2.380 3.748 4.625 1.00 93.88 178 THR A N 1
ATOM 1467 C CA . THR A 1 178 ? -1.059 3.215 4.284 1.00 93.88 178 THR A CA 1
ATOM 1468 C C . THR A 1 178 ? 0.003 4.309 4.354 1.00 93.88 178 THR A C 1
ATOM 1470 O O . THR A 1 178 ? 1.062 4.087 4.943 1.00 93.88 178 THR A O 1
ATOM 1473 N N . GLU A 1 179 ? -0.294 5.508 3.851 1.00 92.62 179 GLU A N 1
ATOM 1474 C CA . GLU A 1 179 ? 0.591 6.671 3.981 1.00 92.62 179 GLU A CA 1
ATOM 1475 C C . GLU A 1 179 ? 0.871 7.007 5.457 1.00 92.62 179 GLU A C 1
ATOM 1477 O O . GLU A 1 179 ? 2.026 7.067 5.891 1.00 92.62 179 GLU A O 1
ATOM 1482 N N . GLU A 1 180 ? -0.176 7.135 6.280 1.00 93.31 180 GLU A N 1
ATOM 1483 C CA . GLU A 1 180 ? -0.034 7.429 7.710 1.00 93.31 180 GLU A CA 1
ATOM 1484 C C . GLU A 1 180 ? 0.744 6.318 8.449 1.00 93.31 180 GLU A C 1
ATOM 1486 O O . GLU A 1 180 ? 1.586 6.606 9.317 1.00 93.31 180 GLU A O 1
ATOM 1491 N N . LEU A 1 181 ? 0.528 5.048 8.085 1.00 92.81 181 LEU A N 1
ATOM 1492 C CA . LEU A 1 181 ? 1.259 3.904 8.636 1.00 92.81 181 LEU A CA 1
ATOM 1493 C C . LEU A 1 181 ? 2.761 4.007 8.338 1.00 92.81 181 LEU A C 1
ATOM 1495 O O . LEU A 1 181 ? 3.589 3.789 9.230 1.00 92.81 181 LEU A O 1
ATOM 1499 N N . LEU A 1 182 ? 3.112 4.351 7.096 1.00 91.25 182 LEU A N 1
ATOM 1500 C CA . LEU A 1 182 ? 4.485 4.370 6.587 1.00 91.25 182 LEU A CA 1
ATOM 1501 C C . LEU A 1 182 ? 5.224 5.697 6.813 1.00 91.25 182 LEU A C 1
ATOM 1503 O O . LEU A 1 182 ? 6.445 5.727 6.661 1.00 91.25 182 LEU A O 1
ATOM 1507 N N . SER A 1 183 ? 4.531 6.742 7.276 1.00 87.88 183 SER A N 1
ATOM 1508 C CA . SER A 1 183 ? 5.089 8.069 7.599 1.00 87.88 183 SER A CA 1
ATOM 1509 C C . SER A 1 183 ? 6.264 8.057 8.591 1.00 87.88 183 SER A C 1
ATOM 1511 O O . SER A 1 183 ? 7.084 8.975 8.620 1.00 87.88 183 SER A O 1
ATOM 1513 N N . SER A 1 184 ? 6.381 7.024 9.432 1.00 85.31 184 SER A N 1
ATOM 1514 C CA . SER A 1 184 ? 7.519 6.845 10.338 1.00 85.31 184 SER A CA 1
ATOM 1515 C C . SER A 1 184 ? 8.556 5.898 9.736 1.00 85.31 184 SER A C 1
ATOM 1517 O O . SER A 1 184 ? 8.211 4.937 9.063 1.00 85.31 184 SER A O 1
ATOM 1519 N N . SER A 1 185 ? 9.839 6.074 10.052 1.00 76.12 185 SER A N 1
ATOM 1520 C CA . SER A 1 185 ? 10.890 5.143 9.605 1.00 76.12 185 SER A CA 1
ATOM 1521 C C . SER A 1 185 ? 10.933 3.818 10.381 1.00 76.12 185 SER A C 1
ATOM 1523 O O . SER A 1 185 ? 11.513 2.843 9.902 1.00 76.12 185 SER A O 1
ATOM 1525 N N . LYS A 1 186 ? 10.341 3.760 11.582 1.00 80.75 186 LYS A N 1
ATOM 1526 C CA . LYS A 1 186 ? 10.401 2.603 12.488 1.00 80.75 186 LYS A CA 1
ATOM 1527 C C . LYS A 1 186 ? 9.025 1.976 12.659 1.00 80.75 186 LYS A C 1
ATOM 1529 O O . LYS A 1 186 ? 8.119 2.651 13.128 1.00 80.75 186 LYS A O 1
ATOM 1534 N N . CYS A 1 187 ? 8.935 0.673 12.392 1.00 83.88 187 CYS A N 1
ATOM 1535 C CA . CYS A 1 187 ? 7.758 -0.132 12.708 1.00 83.88 187 CYS A CA 1
ATOM 1536 C C . CYS A 1 187 ? 7.540 -0.167 14.226 1.00 83.88 187 CYS A C 1
ATOM 1538 O O . CYS A 1 187 ? 8.415 -0.620 14.966 1.00 83.88 187 CYS A O 1
ATOM 1540 N N . SER A 1 188 ? 6.392 0.319 14.692 1.00 85.50 188 SER A N 1
ATOM 1541 C CA . SER A 1 188 ? 6.041 0.307 16.116 1.00 85.50 188 SER A CA 1
ATOM 1542 C C . SER A 1 188 ? 4.532 0.300 16.336 1.00 85.50 188 SER A C 1
ATOM 1544 O O . SER A 1 188 ? 3.766 0.682 15.455 1.00 85.50 188 SER A O 1
ATOM 1546 N N . THR A 1 189 ? 4.090 -0.037 17.548 1.00 86.00 189 THR A N 1
ATOM 1547 C CA . THR A 1 189 ? 2.671 0.054 17.933 1.00 86.00 189 THR A CA 1
ATOM 1548 C C . THR A 1 189 ? 2.126 1.485 17.844 1.00 86.00 189 THR A C 1
ATOM 1550 O O . THR A 1 189 ? 0.928 1.689 17.667 1.00 86.00 189 THR A O 1
ATOM 1553 N N . ALA A 1 190 ? 3.000 2.497 17.894 1.00 87.62 190 ALA A N 1
ATOM 1554 C CA . ALA A 1 190 ? 2.616 3.883 17.650 1.00 87.62 190 ALA A CA 1
ATOM 1555 C C . ALA A 1 190 ? 2.189 4.133 16.192 1.00 87.62 190 ALA A C 1
ATOM 1557 O O . ALA A 1 190 ? 1.428 5.065 15.952 1.00 87.62 190 ALA A O 1
ATOM 1558 N N . ASP A 1 191 ? 2.644 3.325 15.227 1.00 91.50 191 ASP A N 1
ATOM 1559 C CA . ASP A 1 191 ? 2.166 3.389 13.840 1.00 91.50 191 ASP A CA 1
ATOM 1560 C C . ASP A 1 191 ? 0.718 2.918 13.754 1.00 91.50 191 ASP A C 1
ATOM 1562 O O . ASP A 1 191 ? -0.123 3.624 13.211 1.00 91.50 191 ASP A O 1
ATOM 1566 N N . TYR A 1 192 ? 0.409 1.786 14.387 1.00 93.31 192 TYR A N 1
ATOM 1567 C CA . TYR A 1 192 ? -0.955 1.271 14.464 1.00 93.31 192 TYR A CA 1
ATOM 1568 C C . TYR A 1 192 ? -1.908 2.276 15.131 1.00 93.31 192 TYR A C 1
ATOM 1570 O O . TYR A 1 192 ? -2.982 2.563 14.607 1.00 93.31 192 TYR A O 1
ATOM 1578 N N . LEU A 1 193 ? -1.479 2.907 16.232 1.00 93.94 193 LEU A N 1
ATOM 1579 C CA . LEU A 1 193 ? -2.242 3.990 16.859 1.00 93.94 193 LEU A CA 1
ATOM 1580 C C . LEU A 1 193 ? -2.447 5.184 15.912 1.00 93.94 193 LEU A C 1
ATOM 1582 O O . LEU A 1 193 ? -3.539 5.748 15.898 1.00 93.94 193 LEU A O 1
ATOM 1586 N N . ARG A 1 194 ? -1.435 5.591 15.131 1.00 93.75 194 ARG A N 1
ATOM 1587 C CA . ARG A 1 194 ? -1.598 6.686 14.156 1.00 93.75 194 ARG A CA 1
ATOM 1588 C C . ARG A 1 194 ? -2.672 6.361 13.130 1.00 93.75 194 ARG A C 1
ATOM 1590 O O . ARG A 1 194 ? -3.534 7.205 12.905 1.00 93.75 194 ARG A O 1
ATOM 1597 N N . VAL A 1 195 ? -2.666 5.143 12.591 1.00 95.69 195 VAL A N 1
ATOM 1598 C CA . VAL A 1 195 ? -3.684 4.704 11.631 1.00 95.69 195 VAL A CA 1
ATOM 1599 C C . VAL A 1 195 ? -5.069 4.660 12.272 1.00 95.69 195 VAL A C 1
ATOM 1601 O O . VAL A 1 195 ? -6.004 5.181 11.681 1.00 95.69 195 VAL A O 1
ATOM 1604 N N . ILE A 1 196 ? -5.216 4.151 13.503 1.00 95.81 196 ILE A N 1
ATOM 1605 C CA . ILE A 1 196 ? -6.502 4.197 14.228 1.00 95.81 196 ILE A CA 1
ATOM 1606 C C . ILE A 1 196 ? -7.004 5.637 14.362 1.00 95.81 196 ILE A C 1
ATOM 1608 O O . ILE A 1 196 ? -8.170 5.922 14.097 1.00 95.81 196 ILE A O 1
ATOM 1612 N N . LEU A 1 197 ? -6.136 6.561 14.781 1.00 94.94 197 LEU A N 1
ATOM 1613 C CA . LEU A 1 197 ? -6.519 7.962 14.938 1.00 94.94 197 LEU A CA 1
ATOM 1614 C C . LEU A 1 197 ? -6.882 8.594 13.592 1.00 94.94 197 LEU A C 1
ATOM 1616 O O . LEU A 1 197 ? -7.870 9.315 13.525 1.00 94.94 197 LEU A O 1
ATOM 1620 N N . LYS A 1 198 ? -6.121 8.309 12.531 1.00 94.81 198 LYS A N 1
ATOM 1621 C CA . LYS A 1 198 ? -6.412 8.781 11.175 1.00 94.81 198 LYS A CA 1
ATOM 1622 C C . LYS A 1 198 ? -7.736 8.223 10.662 1.00 94.81 198 LYS A C 1
ATOM 1624 O O . LYS A 1 198 ? -8.539 9.000 10.173 1.00 94.81 198 LYS A O 1
ATOM 1629 N N . ALA A 1 199 ? -8.014 6.941 10.875 1.00 95.31 199 ALA A N 1
ATOM 1630 C CA . ALA A 1 199 ? -9.289 6.326 10.534 1.00 95.31 199 ALA A CA 1
ATOM 1631 C C . ALA A 1 199 ? -10.460 6.982 11.285 1.00 95.31 199 ALA A C 1
ATOM 1633 O O . ALA A 1 199 ? -11.487 7.265 10.679 1.00 95.31 199 ALA A O 1
ATOM 1634 N N . ILE A 1 200 ? -10.306 7.293 12.578 1.00 94.75 200 ILE A N 1
ATOM 1635 C CA . ILE A 1 200 ? -11.333 8.021 13.344 1.00 94.75 200 ILE A CA 1
ATOM 1636 C C . ILE A 1 200 ? -11.566 9.423 12.774 1.00 94.75 200 ILE A C 1
ATOM 1638 O O . ILE A 1 200 ? -12.718 9.820 12.630 1.00 94.75 200 ILE A O 1
ATOM 1642 N N . GLU A 1 201 ? -10.507 10.180 12.470 1.00 93.88 201 GLU A N 1
ATOM 1643 C CA . GLU A 1 201 ? -10.657 11.511 11.867 1.00 93.88 201 GLU A CA 1
ATOM 1644 C C . GLU A 1 201 ? -11.285 11.419 10.467 1.00 93.88 201 GLU A C 1
ATOM 1646 O O . GLU A 1 201 ? -12.231 12.145 10.180 1.00 93.88 201 GLU A O 1
ATOM 1651 N N . ASP A 1 202 ? -10.867 10.457 9.640 1.00 93.50 202 ASP A N 1
ATOM 1652 C CA . ASP A 1 202 ? -11.444 10.245 8.313 1.00 93.50 202 ASP A CA 1
ATOM 1653 C C . ASP A 1 202 ? -12.936 9.910 8.402 1.00 93.50 202 ASP A C 1
ATOM 1655 O O . ASP A 1 202 ? -13.698 10.400 7.586 1.00 93.50 202 ASP A O 1
ATOM 1659 N N . ARG A 1 203 ? -13.408 9.171 9.416 1.00 93.88 203 ARG A N 1
ATOM 1660 C CA . ARG A 1 203 ? -14.849 8.886 9.588 1.00 93.88 203 ARG A CA 1
ATOM 1661 C C . ARG A 1 203 ? -15.680 10.074 10.094 1.00 93.88 203 ARG A C 1
ATOM 1663 O O . ARG A 1 203 ? -16.908 9.964 10.137 1.00 93.88 203 ARG A O 1
ATOM 1670 N N . LYS A 1 204 ? -15.059 11.201 10.457 1.00 93.69 204 LYS A N 1
ATOM 1671 C CA . LYS A 1 204 ? -15.766 12.471 10.723 1.00 93.69 204 LYS A CA 1
ATOM 1672 C C . LYS A 1 204 ? -16.074 13.243 9.445 1.00 93.69 204 LYS A C 1
ATOM 1674 O O . LYS A 1 204 ? -17.072 13.951 9.398 1.00 93.69 204 LYS A O 1
ATOM 1679 N N . GLU A 1 205 ? -15.225 13.102 8.431 1.00 89.19 205 GLU A N 1
ATOM 1680 C CA . GLU A 1 205 ? -15.300 13.870 7.181 1.00 89.19 205 GLU A CA 1
ATOM 1681 C C . GLU A 1 205 ? -15.805 13.015 6.007 1.00 89.19 205 GLU A C 1
ATOM 1683 O O . GLU A 1 205 ? -16.583 13.471 5.174 1.00 89.19 205 GLU A O 1
ATOM 1688 N N . ASN A 1 206 ? -15.398 11.747 5.976 1.00 80.75 206 ASN A N 1
ATOM 1689 C CA . ASN A 1 206 ? -15.545 10.803 4.877 1.00 80.75 206 ASN A CA 1
ATOM 1690 C C . ASN A 1 206 ? -16.301 9.557 5.365 1.00 80.75 206 ASN A C 1
ATOM 1692 O O . ASN A 1 206 ? -15.723 8.566 5.818 1.00 80.75 206 ASN A O 1
ATOM 1696 N N . GLY A 1 207 ? -17.628 9.610 5.293 1.00 72.56 207 GLY A N 1
ATOM 1697 C CA . GLY A 1 207 ? -18.509 8.500 5.645 1.00 72.56 207 GLY A CA 1
ATOM 1698 C C . GLY A 1 207 ? -19.937 8.716 5.142 1.00 72.56 207 GLY A C 1
ATOM 1699 O O . GLY A 1 207 ? -20.267 9.803 4.659 1.00 72.56 207 GLY A O 1
ATOM 1700 N N . PRO A 1 208 ? -20.812 7.700 5.246 1.00 79.00 208 PRO A N 1
ATOM 1701 C CA . PRO A 1 208 ? -22.229 7.870 4.943 1.00 79.00 208 PRO A CA 1
ATOM 1702 C C . PRO A 1 208 ? -22.805 8.991 5.811 1.00 79.00 208 PRO A C 1
ATOM 1704 O O . PRO A 1 208 ? -22.531 9.022 7.007 1.00 79.00 208 PRO A O 1
ATOM 1707 N N . SER A 1 209 ? -23.632 9.880 5.251 1.00 83.06 209 SER A N 1
ATOM 1708 C CA . SER A 1 209 ? -24.139 11.063 5.975 1.00 83.06 209 SER A CA 1
ATOM 1709 C C . SER A 1 209 ? -24.773 10.725 7.338 1.00 83.06 209 SER A C 1
ATOM 1711 O O . SER A 1 209 ? -24.547 11.440 8.309 1.00 83.06 209 SER A O 1
ATOM 1713 N N . ALA A 1 210 ? -25.483 9.596 7.445 1.00 84.75 210 ALA A N 1
ATOM 1714 C CA . ALA A 1 210 ? -26.083 9.118 8.697 1.00 84.75 210 ALA A CA 1
ATOM 1715 C C . ALA A 1 210 ? -25.087 8.471 9.689 1.00 84.75 210 ALA A C 1
ATOM 1717 O O . ALA A 1 210 ? -25.418 8.275 10.857 1.00 84.75 210 ALA A O 1
ATOM 1718 N N . GLY A 1 211 ? -23.886 8.111 9.231 1.00 89.50 211 GLY A N 1
ATOM 1719 C CA . GLY A 1 211 ? -22.834 7.444 10.003 1.00 89.50 211 GLY A CA 1
ATOM 1720 C C . GLY A 1 211 ? -21.612 8.317 10.305 1.00 89.50 211 GLY A C 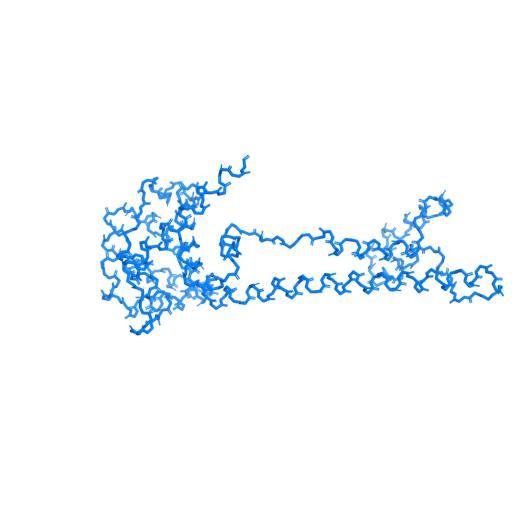1
ATOM 1721 O O . GLY A 1 211 ? -20.685 7.826 10.949 1.00 89.50 211 GLY A O 1
ATOM 1722 N N . LEU A 1 212 ? -21.584 9.581 9.863 1.00 94.75 212 LEU A N 1
ATOM 1723 C CA . LEU A 1 212 ? -20.485 10.509 10.153 1.00 94.75 212 LEU A CA 1
ATOM 1724 C C . LEU A 1 212 ? -20.295 10.671 11.660 1.00 94.75 212 LEU A C 1
ATOM 1726 O O . LEU A 1 212 ? -21.254 10.905 12.404 1.00 94.75 212 LEU A O 1
ATOM 1730 N N . LEU A 1 213 ? -19.048 10.552 12.109 1.00 95.50 213 LEU A N 1
ATOM 1731 C CA . LEU A 1 213 ? -18.716 10.745 13.514 1.00 95.50 213 LEU A CA 1
ATOM 1732 C C . LEU A 1 213 ? -18.833 12.228 13.896 1.00 95.50 213 LEU A C 1
ATOM 1734 O O . LEU A 1 213 ? -18.494 13.094 13.089 1.00 95.50 213 LEU A O 1
ATOM 1738 N N . PRO A 1 214 ? -19.261 12.550 15.132 1.00 94.44 214 PRO A N 1
ATOM 1739 C CA . PRO A 1 214 ? -19.267 13.930 15.607 1.00 94.44 214 PRO A CA 1
ATOM 1740 C C . PRO A 1 214 ? -17.866 14.553 15.532 1.00 94.44 214 PRO A C 1
ATOM 1742 O O . PRO A 1 214 ? -16.882 13.909 15.893 1.00 94.44 214 PRO A O 1
ATOM 1745 N N . GLU A 1 215 ? -17.763 15.828 15.155 1.00 90.44 215 GLU A N 1
ATOM 1746 C CA . GLU A 1 215 ? -16.477 16.534 14.989 1.00 90.44 215 GLU A CA 1
ATOM 1747 C C . GLU A 1 215 ? -15.590 16.450 16.253 1.00 90.44 215 GLU A C 1
ATOM 1749 O O . GLU A 1 215 ? -14.396 16.129 16.205 1.00 90.44 215 GLU A O 1
ATOM 1754 N N . GLY A 1 216 ? -16.210 16.628 17.425 1.00 91.06 216 GLY A N 1
ATOM 1755 C CA . GLY A 1 216 ? -15.563 16.522 18.736 1.00 91.06 216 GLY A CA 1
ATOM 1756 C C . GLY A 1 216 ? -15.320 15.093 19.236 1.00 91.06 216 GLY A C 1
ATOM 1757 O O . GLY A 1 216 ? -14.776 14.922 20.331 1.00 91.06 216 GLY A O 1
ATOM 1758 N N . PHE A 1 217 ? -15.711 14.059 18.483 1.00 94.12 217 PHE A N 1
ATOM 1759 C CA . PHE A 1 217 ? -15.585 12.674 18.926 1.00 94.12 217 PHE A CA 1
ATOM 1760 C C . PHE A 1 217 ? -14.120 12.289 19.134 1.00 94.12 217 PHE A C 1
ATOM 1762 O O . PHE A 1 217 ? -13.265 12.445 18.254 1.00 94.12 217 PHE A O 1
ATOM 1769 N N . ARG A 1 218 ? -13.840 11.769 20.331 1.00 92.69 218 ARG A N 1
ATOM 1770 C CA . ARG A 1 218 ? -12.543 11.227 20.730 1.00 92.69 218 ARG A CA 1
ATOM 1771 C C . ARG A 1 218 ? -12.739 10.093 21.726 1.00 92.69 218 ARG A C 1
ATOM 1773 O O . ARG A 1 218 ? -13.479 10.235 22.704 1.00 92.69 218 ARG A O 1
ATOM 1780 N N . LEU A 1 219 ? -11.998 9.014 21.504 1.00 92.12 219 LEU A N 1
ATOM 1781 C CA . LEU A 1 219 ? -11.786 7.978 22.505 1.00 92.12 219 LEU A CA 1
ATOM 1782 C C . LEU A 1 219 ? -10.789 8.453 23.563 1.00 92.12 219 LEU A C 1
ATOM 1784 O O . LEU A 1 219 ? -9.816 9.167 23.260 1.00 92.12 219 LEU A O 1
ATOM 1788 N N . SER A 1 220 ? -11.056 8.058 24.805 1.00 92.50 220 SER A N 1
ATOM 1789 C CA . SER A 1 220 ? -10.130 8.262 25.915 1.00 92.50 220 SER A CA 1
ATOM 1790 C C . SER A 1 220 ? -8.862 7.416 25.739 1.00 92.50 220 SER A C 1
ATOM 1792 O O . SER A 1 220 ? -8.866 6.386 25.065 1.00 9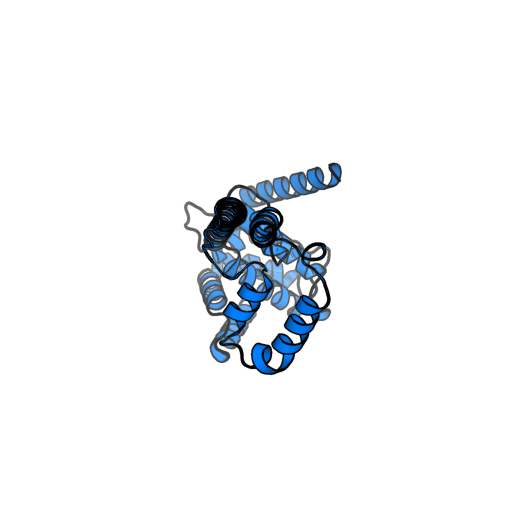2.50 220 SER A O 1
ATOM 1794 N N . ASP A 1 221 ? -7.751 7.850 26.341 1.00 94.06 221 ASP A N 1
ATOM 1795 C CA . ASP A 1 221 ? -6.465 7.148 26.211 1.00 94.06 221 ASP A CA 1
ATOM 1796 C C . ASP A 1 221 ? -6.517 5.732 26.800 1.00 94.06 221 ASP A C 1
ATOM 1798 O O . ASP A 1 221 ? -5.929 4.812 26.237 1.00 94.06 221 ASP A O 1
ATOM 1802 N N . ASN A 1 222 ? -7.267 5.552 27.892 1.00 93.88 222 ASN A N 1
ATOM 1803 C CA . ASN A 1 222 ? -7.481 4.245 28.508 1.00 93.88 222 ASN A CA 1
ATOM 1804 C C . ASN A 1 222 ? -8.217 3.286 27.562 1.00 93.88 222 ASN A C 1
ATOM 1806 O O . ASN A 1 222 ? -7.790 2.155 27.369 1.00 93.88 222 ASN A O 1
ATOM 1810 N N . LEU A 1 223 ? -9.285 3.749 26.908 1.00 93.19 223 LEU A N 1
ATOM 1811 C CA . LEU A 1 223 ? -10.074 2.889 26.026 1.00 93.19 223 LEU A CA 1
ATOM 1812 C C . LEU A 1 223 ? -9.398 2.630 24.683 1.00 93.19 223 LEU A C 1
ATOM 1814 O O . LEU A 1 223 ? -9.564 1.549 24.127 1.00 93.19 223 LEU A O 1
ATOM 1818 N N . LEU A 1 224 ? -8.572 3.558 24.194 1.00 94.94 224 LEU A N 1
ATOM 1819 C CA . LEU A 1 224 ? -7.657 3.277 23.085 1.00 94.94 224 LEU A CA 1
ATOM 1820 C C . LEU A 1 224 ? -6.637 2.194 23.452 1.00 94.94 224 LEU A C 1
ATOM 1822 O O . LEU A 1 224 ? -6.355 1.335 22.619 1.00 94.94 224 LEU A O 1
ATOM 1826 N N . ALA A 1 225 ? -6.100 2.215 24.676 1.00 95.31 225 ALA A N 1
ATOM 1827 C CA . ALA A 1 225 ? -5.176 1.185 25.141 1.00 95.31 225 ALA A CA 1
ATOM 1828 C C . ALA A 1 225 ? -5.860 -0.188 25.164 1.00 95.31 225 ALA A C 1
ATOM 1830 O O . ALA A 1 225 ? -5.361 -1.123 24.541 1.00 95.31 225 ALA A O 1
ATOM 1831 N N . THR A 1 226 ? -7.043 -0.283 25.781 1.00 95.31 226 THR A N 1
ATOM 1832 C CA . THR A 1 226 ? -7.865 -1.501 25.788 1.00 95.31 226 THR A CA 1
ATOM 1833 C C . THR A 1 226 ? -8.166 -1.993 24.374 1.00 95.31 226 THR A C 1
ATOM 1835 O O . THR A 1 226 ? -7.882 -3.143 24.053 1.00 95.31 226 THR A O 1
ATOM 1838 N N . LEU A 1 227 ? -8.662 -1.118 23.494 1.00 95.00 227 LEU A N 1
ATOM 1839 C CA . LEU A 1 227 ? -8.982 -1.465 22.109 1.00 95.00 227 LEU A CA 1
ATOM 1840 C C . LEU A 1 227 ? -7.766 -2.038 21.365 1.00 95.00 227 LEU A C 1
ATOM 1842 O O . LEU A 1 227 ? -7.878 -3.053 20.678 1.00 95.00 227 LEU A O 1
ATOM 1846 N N . ILE A 1 228 ? -6.595 -1.408 21.492 1.00 94.94 228 ILE A N 1
ATOM 1847 C CA . ILE A 1 228 ? -5.372 -1.883 20.832 1.00 94.94 228 ILE A CA 1
ATOM 1848 C C . ILE A 1 228 ? -4.931 -3.226 21.415 1.00 94.94 228 ILE A C 1
ATOM 1850 O O . ILE A 1 228 ? -4.628 -4.143 20.653 1.00 94.94 228 ILE A O 1
ATOM 1854 N N . ASN A 1 229 ? -4.943 -3.365 22.742 1.00 95.12 229 ASN A N 1
ATOM 1855 C CA . ASN A 1 229 ? -4.574 -4.607 23.416 1.00 95.12 229 ASN A CA 1
ATOM 1856 C C . ASN A 1 229 ? -5.463 -5.775 22.956 1.00 95.12 229 ASN A C 1
ATOM 1858 O O . ASN A 1 229 ? -4.940 -6.840 22.633 1.00 95.12 229 ASN A O 1
ATOM 1862 N N . CYS A 1 230 ? -6.779 -5.565 22.845 1.00 94.12 230 CYS A N 1
ATOM 1863 C CA . CYS A 1 230 ? -7.728 -6.606 22.441 1.00 94.12 230 CYS A CA 1
ATOM 1864 C C . CYS A 1 230 ? -7.705 -6.896 20.930 1.00 94.12 230 CYS A C 1
ATOM 1866 O O . CYS A 1 230 ? -7.828 -8.052 20.528 1.00 94.12 230 CYS A O 1
ATOM 1868 N N . THR A 1 231 ? -7.523 -5.882 20.075 1.00 94.38 231 THR A N 1
ATOM 1869 C CA . THR A 1 231 ? -7.441 -6.085 18.611 1.00 94.38 231 THR A CA 1
ATOM 1870 C C . THR A 1 231 ? -6.157 -6.805 18.193 1.00 94.38 231 THR A C 1
ATOM 1872 O O . THR A 1 231 ? -6.184 -7.642 17.284 1.00 94.38 231 THR A O 1
ATOM 1875 N N . LEU A 1 232 ? -5.044 -6.521 18.876 1.00 92.31 232 LEU A N 1
ATOM 1876 C CA . LEU A 1 232 ? -3.748 -7.156 18.631 1.00 92.31 232 LEU A CA 1
ATOM 1877 C C . LEU A 1 232 ? -3.505 -8.422 19.470 1.00 92.31 232 LEU A C 1
ATOM 1879 O O . LEU A 1 232 ? -2.507 -9.094 19.229 1.00 92.31 232 LEU A O 1
ATOM 1883 N N . ASP A 1 233 ? -4.396 -8.752 20.412 1.00 92.81 233 ASP A N 1
ATOM 1884 C CA . ASP A 1 233 ? -4.257 -9.878 21.355 1.00 92.81 233 ASP A CA 1
ATOM 1885 C C . ASP A 1 233 ? -2.895 -9.860 22.085 1.00 92.81 233 ASP A C 1
ATOM 1887 O O . ASP A 1 233 ? -2.161 -10.849 22.117 1.00 92.81 233 ASP A O 1
ATOM 1891 N N . LEU A 1 234 ? -2.514 -8.688 22.616 1.00 90.81 234 LEU A N 1
ATOM 1892 C CA . LEU A 1 234 ? -1.215 -8.503 23.273 1.00 90.81 234 LEU A CA 1
ATOM 1893 C C . LEU A 1 234 ? -1.137 -9.302 24.580 1.00 90.81 234 LEU A C 1
ATOM 1895 O O . LEU A 1 234 ? -2.069 -9.309 25.383 1.00 90.81 234 LEU A O 1
ATOM 1899 N N . SER A 1 235 ? 0.015 -9.932 24.826 1.00 87.19 235 SER A N 1
ATOM 1900 C CA . SER A 1 235 ? 0.285 -10.612 26.094 1.00 87.19 235 SER A CA 1
ATOM 1901 C C . SER A 1 235 ? 0.385 -9.620 27.256 1.00 87.19 235 SER A C 1
ATOM 1903 O O . SER A 1 235 ? 0.710 -8.448 27.062 1.00 87.19 235 SER A O 1
ATOM 1905 N N . SER A 1 236 ? 0.173 -10.106 28.483 1.00 83.81 236 SER A N 1
ATOM 1906 C CA . SER A 1 236 ? 0.216 -9.307 29.718 1.00 83.81 236 SER A CA 1
ATOM 1907 C C . SER A 1 236 ? 1.496 -8.476 29.884 1.00 83.81 236 SER A C 1
ATOM 1909 O O . SER A 1 236 ? 1.449 -7.375 30.422 1.00 83.81 236 SER A O 1
ATOM 1911 N N . GLU A 1 237 ? 2.628 -8.975 29.387 1.00 83.50 237 GLU A N 1
ATOM 1912 C CA . GLU A 1 237 ? 3.934 -8.303 29.433 1.00 83.50 237 GLU A CA 1
ATOM 1913 C C . GLU A 1 237 ? 4.052 -7.115 28.463 1.00 83.50 237 GLU A C 1
ATOM 1915 O O . GLU A 1 237 ? 4.885 -6.234 28.666 1.00 83.50 237 GLU A O 1
ATOM 1920 N N . ASN A 1 238 ? 3.222 -7.081 27.415 1.00 86.88 238 ASN A N 1
ATOM 1921 C CA . ASN A 1 238 ? 3.278 -6.101 26.327 1.00 86.88 238 ASN A CA 1
ATOM 1922 C C . ASN A 1 238 ? 2.049 -5.182 26.278 1.00 86.88 238 ASN A C 1
ATOM 1924 O O . ASN A 1 238 ? 1.887 -4.437 25.308 1.00 86.88 238 ASN A O 1
ATOM 1928 N N . LEU A 1 239 ? 1.175 -5.241 27.288 1.00 90.81 239 LEU A N 1
ATOM 1929 C CA . LEU A 1 239 ? -0.025 -4.413 27.338 1.00 90.81 239 LEU A CA 1
ATOM 1930 C C . LEU A 1 239 ? 0.339 -2.931 27.313 1.00 90.81 239 LEU A C 1
ATOM 1932 O O . LEU A 1 239 ? 1.187 -2.451 28.068 1.00 90.81 239 LEU A O 1
ATOM 1936 N N . LEU A 1 240 ? -0.357 -2.189 26.461 1.00 91.94 240 LEU A N 1
ATOM 1937 C CA . LEU A 1 240 ? -0.288 -0.741 26.468 1.00 91.94 240 LEU A CA 1
ATOM 1938 C C . LEU A 1 240 ? -1.091 -0.194 27.643 1.00 91.94 240 LEU A C 1
ATOM 1940 O O . LEU A 1 240 ? -2.213 -0.637 27.894 1.00 91.94 240 LEU A O 1
ATOM 1944 N N . SER A 1 241 ? -0.537 0.815 28.313 1.00 92.62 241 SER A N 1
ATOM 1945 C CA . SER A 1 241 ? -1.243 1.618 29.308 1.00 92.62 241 SER A CA 1
ATOM 1946 C C . SER A 1 241 ? -1.794 2.916 28.714 1.00 92.62 241 SER A C 1
ATOM 1948 O O . SER A 1 241 ? -1.367 3.380 27.648 1.00 92.62 241 SER A O 1
ATOM 1950 N N . SER A 1 242 ? -2.695 3.565 29.454 1.00 93.00 242 SER A N 1
ATOM 1951 C CA . SER A 1 242 ? -3.154 4.929 29.170 1.00 93.00 242 SER A CA 1
ATOM 1952 C C . SER A 1 242 ? -1.997 5.915 28.994 1.00 93.00 242 SER A C 1
ATOM 1954 O O . SER A 1 242 ? -2.013 6.737 28.079 1.00 93.00 242 SER A O 1
ATOM 1956 N N . GLU A 1 243 ? -0.955 5.820 29.821 1.00 91.56 243 GLU A N 1
ATOM 1957 C CA . GLU A 1 243 ? 0.231 6.673 29.770 1.00 91.56 243 GLU A CA 1
ATOM 1958 C C . GLU A 1 243 ? 1.018 6.468 28.472 1.00 91.56 243 GLU A C 1
ATOM 1960 O O . GLU A 1 243 ? 1.504 7.445 27.889 1.00 91.56 243 GLU A O 1
ATOM 1965 N N . ASN A 1 244 ? 1.126 5.219 27.992 1.00 91.00 244 ASN A N 1
ATOM 1966 C CA . ASN A 1 244 ? 1.759 4.932 26.706 1.00 91.00 244 ASN A CA 1
ATOM 1967 C C . ASN A 1 244 ? 0.989 5.605 25.562 1.00 91.00 244 ASN A C 1
ATOM 1969 O O . ASN A 1 244 ? 1.602 6.272 24.724 1.00 91.00 244 ASN A O 1
ATOM 1973 N N . ILE A 1 245 ? -0.343 5.480 25.549 1.00 93.56 245 ILE A N 1
ATOM 1974 C CA . ILE A 1 245 ? -1.201 6.097 24.529 1.00 93.56 245 ILE A CA 1
ATOM 1975 C C . ILE A 1 245 ? -1.112 7.621 24.585 1.00 93.56 245 ILE A C 1
ATOM 1977 O O . ILE A 1 245 ? -0.878 8.254 23.555 1.00 93.56 245 ILE A O 1
ATOM 1981 N N . LYS A 1 246 ? -1.222 8.216 25.775 1.00 92.38 246 LYS A N 1
ATOM 1982 C CA . LYS A 1 246 ? -1.146 9.667 25.976 1.00 92.38 246 LYS A CA 1
ATOM 1983 C C . LYS A 1 246 ? 0.159 10.248 25.437 1.00 92.38 246 LYS A C 1
ATOM 1985 O O . LYS A 1 246 ? 0.142 11.230 24.693 1.00 92.38 246 LYS A O 1
ATOM 1990 N N . ARG A 1 247 ? 1.293 9.617 25.765 1.00 91.44 247 ARG A N 1
ATOM 1991 C CA . ARG A 1 247 ? 2.614 10.031 25.267 1.00 91.44 247 ARG A CA 1
ATOM 1992 C C . ARG A 1 247 ? 2.686 9.933 23.744 1.00 91.44 247 ARG A C 1
ATOM 1994 O O . ARG A 1 247 ? 3.136 10.872 23.094 1.00 91.44 247 ARG A O 1
ATOM 2001 N N . SER A 1 248 ? 2.208 8.829 23.171 1.00 90.25 248 SER A N 1
ATOM 2002 C CA . SER A 1 248 ? 2.177 8.646 21.718 1.00 90.25 248 SER A CA 1
ATOM 2003 C C . SER A 1 248 ? 1.296 9.692 21.027 1.00 90.25 248 SER A C 1
ATOM 2005 O O . SER A 1 248 ? 1.728 10.281 20.041 1.00 90.25 248 SER A O 1
ATOM 2007 N N . ARG A 1 249 ? 0.108 10.002 21.563 1.00 89.50 249 ARG A N 1
ATOM 2008 C CA . ARG A 1 249 ? -0.774 11.062 21.039 1.00 89.50 249 ARG A CA 1
ATOM 2009 C C . ARG A 1 249 ? -0.115 12.434 21.072 1.00 89.50 249 ARG A C 1
ATOM 2011 O O . ARG A 1 249 ? -0.262 13.180 20.107 1.00 89.50 249 ARG A O 1
ATOM 2018 N N . GLN A 1 250 ? 0.598 12.761 22.150 1.00 90.62 250 GLN A N 1
ATOM 2019 C CA . GLN A 1 250 ? 1.329 14.023 22.242 1.00 90.62 250 GLN A CA 1
ATOM 2020 C C . GLN A 1 250 ? 2.404 14.109 21.153 1.00 90.62 250 GLN A C 1
ATOM 2022 O O . GLN A 1 250 ? 2.387 15.044 20.361 1.00 90.62 250 GLN A O 1
ATOM 2027 N N . ASN A 1 251 ? 3.229 13.069 21.009 1.00 87.62 251 ASN A N 1
ATOM 2028 C CA . ASN A 1 251 ? 4.261 13.015 19.970 1.00 87.62 251 ASN A CA 1
ATOM 2029 C C . ASN A 1 251 ? 3.681 13.139 18.548 1.00 87.62 251 ASN A C 1
ATOM 2031 O O . ASN A 1 251 ? 4.285 13.768 17.682 1.00 87.62 251 ASN A O 1
ATOM 2035 N N . ILE A 1 252 ? 2.517 12.533 18.291 1.00 87.06 252 ILE A N 1
ATOM 2036 C CA . ILE A 1 252 ? 1.822 12.635 16.998 1.00 87.06 252 ILE A CA 1
ATOM 2037 C C . ILE A 1 252 ? 1.381 14.080 16.732 1.00 87.06 252 ILE A C 1
ATOM 2039 O O . ILE A 1 252 ? 1.533 14.568 15.614 1.00 87.06 252 ILE A O 1
ATOM 2043 N N . ARG A 1 253 ? 0.854 14.779 17.746 1.00 87.44 253 ARG A N 1
ATOM 2044 C CA . ARG A 1 253 ? 0.453 16.191 17.626 1.00 87.44 253 ARG A CA 1
ATOM 2045 C C . ARG A 1 253 ? 1.648 17.099 17.375 1.00 87.44 253 ARG A C 1
ATOM 2047 O O . ARG A 1 253 ? 1.580 17.917 16.465 1.00 87.44 253 ARG A O 1
ATOM 2054 N N . ASP A 1 254 ? 2.725 16.919 18.132 1.00 89.56 254 ASP A N 1
ATOM 2055 C CA . ASP A 1 254 ? 3.934 17.737 18.005 1.00 89.56 254 ASP A CA 1
ATOM 2056 C C . ASP A 1 254 ? 4.554 17.583 16.610 1.00 89.56 254 A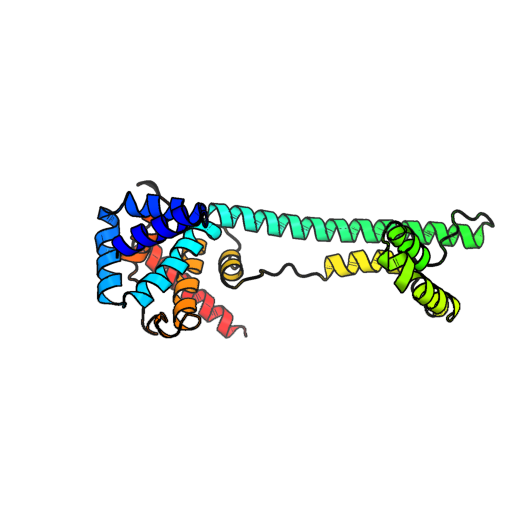SP A C 1
ATOM 2058 O O . ASP A 1 254 ? 4.930 18.571 15.987 1.00 89.56 254 ASP A O 1
ATOM 2062 N N . ARG A 1 255 ? 4.560 16.360 16.057 1.00 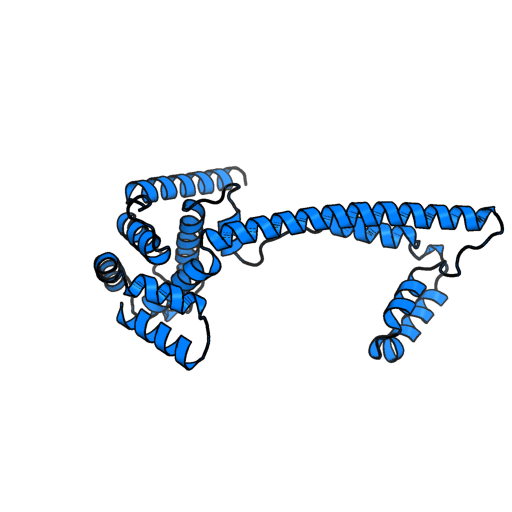83.81 255 ARG A N 1
ATOM 2063 C CA . ARG A 1 255 ? 4.977 16.119 14.666 1.00 83.81 255 ARG A CA 1
ATOM 2064 C C . ARG A 1 255 ? 4.089 16.824 13.647 1.00 83.81 255 ARG A C 1
ATOM 2066 O O . ARG A 1 255 ? 4.612 17.460 12.743 1.00 83.81 255 ARG A O 1
ATOM 2073 N N . LYS A 1 256 ? 2.762 16.733 13.792 1.00 83.38 256 LYS A N 1
ATOM 2074 C CA . LYS A 1 256 ? 1.824 17.416 12.883 1.00 83.38 256 LYS A CA 1
ATOM 2075 C C . LYS A 1 256 ? 1.973 18.938 12.940 1.00 83.38 256 LYS A C 1
ATOM 2077 O O . LYS A 1 256 ? 1.792 19.594 11.922 1.00 83.38 256 LYS A O 1
ATOM 2082 N N . LEU A 1 257 ? 2.287 19.496 14.110 1.00 86.00 257 LEU A N 1
ATOM 2083 C CA . LEU A 1 257 ? 2.573 20.923 14.265 1.00 86.00 257 LEU A CA 1
ATOM 2084 C C . LEU A 1 257 ? 3.887 21.312 13.588 1.00 86.00 257 LEU A C 1
ATOM 2086 O O . LEU A 1 257 ? 3.900 22.297 12.864 1.00 86.00 257 LEU A O 1
ATOM 2090 N N . ALA A 1 258 ? 4.949 20.524 13.774 1.00 82.88 258 ALA A N 1
ATOM 2091 C CA . ALA A 1 258 ? 6.235 20.770 13.126 1.00 82.88 258 ALA A CA 1
ATOM 2092 C C . ALA A 1 258 ? 6.120 20.752 11.592 1.00 82.88 258 ALA A C 1
ATOM 2094 O O . ALA A 1 258 ? 6.575 21.690 10.952 1.00 82.88 258 ALA A O 1
ATOM 2095 N N . MET A 1 259 ? 5.426 19.761 11.017 1.00 80.69 259 MET A N 1
ATOM 2096 C CA . MET A 1 259 ? 5.212 19.681 9.562 1.00 80.69 259 MET A CA 1
ATOM 2097 C C . MET A 1 259 ? 4.469 20.910 9.016 1.00 80.69 259 MET A C 1
ATOM 2099 O O . MET A 1 259 ? 4.873 21.474 8.014 1.00 80.69 259 MET A O 1
ATOM 2103 N N . LYS A 1 260 ? 3.439 21.398 9.723 1.00 76.88 260 LYS A N 1
ATOM 2104 C CA . LYS A 1 260 ? 2.696 22.613 9.330 1.00 76.88 260 LYS A CA 1
ATOM 2105 C C . LYS A 1 260 ? 3.491 23.918 9.439 1.00 76.88 260 LYS A C 1
ATOM 2107 O O . LYS A 1 260 ? 3.001 24.940 8.980 1.00 76.88 260 LYS A O 1
ATOM 2112 N N . MET A 1 261 ? 4.621 23.922 10.143 1.00 72.94 261 MET A N 1
ATOM 2113 C CA . MET A 1 261 ? 5.492 25.096 10.263 1.00 72.94 261 MET A CA 1
ATOM 2114 C C . MET A 1 261 ? 6.600 25.108 9.202 1.00 72.94 261 MET A C 1
ATOM 2116 O O . MET A 1 261 ? 7.271 26.128 9.057 1.00 72.94 261 MET A O 1
ATOM 2120 N N . GLU A 1 262 ? 6.821 23.981 8.524 1.00 64.06 262 GLU A N 1
ATOM 2121 C CA . GLU A 1 262 ? 7.813 23.821 7.455 1.00 64.06 262 GLU A CA 1
ATOM 2122 C C . GLU A 1 262 ? 7.215 24.044 6.049 1.00 64.06 262 GLU A C 1
ATOM 2124 O O . GLU A 1 262 ? 7.982 24.299 5.120 1.00 64.06 262 GLU A O 1
ATOM 2129 N N . ASP A 1 263 ? 5.881 24.015 5.925 1.00 47.34 263 ASP A N 1
ATOM 2130 C CA . ASP A 1 263 ? 5.091 24.370 4.729 1.00 47.34 263 ASP A CA 1
ATOM 2131 C C . ASP A 1 263 ? 4.692 25.861 4.706 1.00 47.34 263 ASP A C 1
ATOM 2133 O O . ASP A 1 263 ? 4.701 26.466 3.606 1.00 47.34 263 ASP A O 1
#

Organism: NCBI:txid2030880

Radius of gyration: 27.95 Å; chains: 1; bounding box: 59×41×73 Å

pLDDT: mean 91.47, std 6.55, range [47.34, 98.31]

Secondary structure (DSSP, 8-state):
-HHHHHHHHHHHHHHT--HHHHHHHHHHHHTHHHHHHHHHHHHHH--HHHHHHHHHHHHHHHHHSSHHHHHHHHHHHHHHHHHHHHHHHHHHHHHHHHHHHHHHHHHHS----S--STHHHHHHHGGG-HHIIIIIHHHHHHHHHHS-GGGS--HHHHHHHHHHHHHH-----SSHHHHHHHTSSS--HHHHHHHHHHHHHHHHHSS-GGGPPPTT----HHHHHHHHHHHHT--GGGPPPHHHHHHHHHHHHHHHHHHHHH-

Foldseek 3Di:
DLVLLVVVLVVCVVVVHDVLLNVLSVLCVVCVVLCVVVVVVDVVADDPLQVNLLSVLLSCLLRQVDLVNLVVVVVVLVVLLVVLQVLLVVLLVVLVVVVVLVVCVVPVVDHPDDPFDCVVVVVVVCVPPPCCVPPPVVVVVVVVVVDDPVVHDTPSVVSNVSSVCSVPDDDDDPDPLSCQLVVDPDRDVLSSVSSSVVSLCCQQPPDDPNNHHDNPDDDQLQSSQSSSCSSVVDDPVPRDHSVNSVVSVVVVVVVVVVVVVVD